Protein AF-0000000085038185 (afdb_homodimer)

pLDDT: mean 96.91, std 3.57, range [75.12, 98.88]

Structure (mmCIF, N/CA/C/O backbone):
data_AF-0000000085038185-model_v1
#
loop_
_entity.id
_entity.type
_entity.pdbx_description
1 polymer 'Predicted membrane protein'
#
loop_
_atom_site.group_PDB
_atom_site.id
_atom_site.type_symbol
_atom_site.label_atom_id
_atom_site.label_alt_id
_atom_site.label_comp_id
_atom_site.label_asym_id
_atom_site.label_entity_id
_atom_site.label_seq_id
_atom_site.pdbx_PDB_ins_code
_atom_site.Cartn_x
_atom_site.Cartn_y
_atom_site.Cartn_z
_atom_site.occupancy
_atom_site.B_iso_or_equiv
_atom_site.auth_seq_id
_atom_site.auth_comp_id
_atom_site.auth_asym_id
_atom_site.auth_atom_id
_atom_site.pdbx_PDB_model_num
ATOM 1 N N . MET A 1 1 ? -19.688 -21.422 -4.137 1 79.06 1 MET A N 1
ATOM 2 C CA . MET A 1 1 ? -18.75 -20.875 -3.152 1 79.06 1 MET A CA 1
ATOM 3 C C . MET A 1 1 ? -17.672 -20.047 -3.826 1 79.06 1 MET A C 1
ATOM 5 O O . MET A 1 1 ? -17.422 -18.906 -3.426 1 79.06 1 MET A O 1
ATOM 9 N N . LEU A 1 2 ? -17.344 -20.453 -5.062 1 85.12 2 LEU A N 1
ATOM 10 C CA . LEU A 1 2 ? -16.312 -19.719 -5.781 1 85.12 2 LEU A CA 1
ATOM 11 C C . LEU A 1 2 ? -16.875 -18.453 -6.41 1 85.12 2 LEU A C 1
ATOM 13 O O . LEU A 1 2 ? -16.188 -17.438 -6.477 1 85.12 2 LEU A O 1
ATOM 17 N N . GLU A 1 3 ? -18.125 -18.531 -6.777 1 89.88 3 GLU A N 1
ATOM 18 C CA . GLU A 1 3 ? -18.734 -17.344 -7.363 1 89.88 3 GLU A CA 1
ATOM 19 C C . GLU A 1 3 ? -18.906 -16.234 -6.324 1 89.88 3 GLU A C 1
ATOM 21 O O . GLU A 1 3 ? -18.609 -15.07 -6.602 1 89.88 3 GLU A O 1
ATOM 26 N N . ILE A 1 4 ? -19.422 -16.609 -5.199 1 94 4 ILE A N 1
ATOM 27 C CA . ILE A 1 4 ? -19.609 -15.641 -4.117 1 94 4 ILE A CA 1
ATOM 28 C C . ILE A 1 4 ? -18.25 -15.031 -3.738 1 94 4 ILE A C 1
ATOM 30 O O . ILE A 1 4 ? -18.156 -13.82 -3.529 1 94 4 ILE A O 1
ATOM 34 N N . LEU A 1 5 ? -17.266 -15.906 -3.67 1 96.31 5 LEU A N 1
ATOM 35 C CA . LEU A 1 5 ? -15.922 -15.438 -3.328 1 96.31 5 LEU A CA 1
ATOM 36 C C . LEU A 1 5 ? -15.43 -14.422 -4.348 1 96.31 5 LEU A C 1
ATOM 38 O O . LEU A 1 5 ? -14.883 -13.375 -3.975 1 96.31 5 LEU A O 1
ATOM 42 N N . THR A 1 6 ? -15.688 -14.742 -5.609 1 96.12 6 THR A N 1
ATOM 43 C CA . THR A 1 6 ? -15.266 -13.836 -6.672 1 96.12 6 THR A CA 1
ATOM 44 C C . THR A 1 6 ? -15.969 -12.492 -6.547 1 96.12 6 THR A C 1
ATOM 46 O O . THR A 1 6 ? -15.336 -11.438 -6.688 1 96.12 6 THR A O 1
ATOM 49 N N . ILE A 1 7 ? -17.172 -12.5 -6.238 1 97.88 7 ILE A N 1
ATOM 50 C CA . ILE A 1 7 ? -17.953 -11.273 -6.078 1 97.88 7 ILE A CA 1
ATOM 51 C C . ILE A 1 7 ? -17.406 -10.469 -4.906 1 97.88 7 ILE A C 1
ATOM 53 O O . ILE A 1 7 ? -17.219 -9.25 -5.012 1 97.88 7 ILE A O 1
ATOM 57 N N . LEU A 1 8 ? -17.125 -11.148 -3.809 1 98.25 8 LEU A N 1
ATOM 58 C CA . LEU A 1 8 ? -16.594 -10.477 -2.625 1 98.25 8 LEU A CA 1
ATOM 59 C C . LEU A 1 8 ? -15.234 -9.844 -2.918 1 98.25 8 LEU A C 1
ATOM 61 O O . LEU A 1 8 ? -14.961 -8.727 -2.48 1 98.25 8 LEU A O 1
ATOM 65 N N . ILE A 1 9 ? -14.406 -10.547 -3.68 1 98.44 9 ILE A N 1
ATOM 66 C CA . ILE A 1 9 ? -13.086 -10.039 -4.031 1 98.44 9 ILE A CA 1
ATOM 67 C C . ILE A 1 9 ? -13.227 -8.758 -4.852 1 98.44 9 ILE A C 1
ATOM 69 O O . ILE A 1 9 ? -12.555 -7.762 -4.582 1 98.44 9 ILE A O 1
ATOM 73 N N . TYR A 1 10 ? -14.156 -8.727 -5.793 1 98.56 10 TYR A N 1
ATOM 74 C CA . TYR A 1 10 ? -14.352 -7.543 -6.621 1 98.56 10 TYR A CA 1
ATOM 75 C C . TYR A 1 10 ? -14.953 -6.402 -5.812 1 98.56 10 TYR A C 1
ATOM 77 O O . TYR A 1 10 ? -14.656 -5.23 -6.062 1 98.56 10 TYR A O 1
ATOM 85 N N . LEU A 1 11 ? -15.742 -6.711 -4.824 1 98.5 11 LEU A N 1
ATOM 86 C CA . LEU A 1 11 ? -16.281 -5.676 -3.951 1 98.5 11 LEU A CA 1
ATOM 87 C C . LEU A 1 11 ? -15.172 -5.027 -3.125 1 98.5 11 LEU A C 1
ATOM 89 O O . LEU A 1 11 ? -15.18 -3.811 -2.924 1 98.5 11 LEU A O 1
ATOM 93 N N . ILE A 1 12 ? -14.227 -5.848 -2.688 1 98.75 12 ILE A N 1
ATOM 94 C CA . ILE A 1 12 ? -13.086 -5.309 -1.947 1 98.75 12 ILE A CA 1
ATOM 95 C C . ILE A 1 12 ? -12.258 -4.406 -2.859 1 98.75 12 ILE A C 1
ATOM 97 O O . ILE A 1 12 ? -11.797 -3.344 -2.438 1 98.75 12 ILE A O 1
ATOM 101 N N . ALA A 1 13 ? -12.117 -4.828 -4.117 1 98.81 13 ALA A N 1
ATOM 102 C CA . ALA A 1 13 ? -11.391 -4 -5.074 1 98.81 13 ALA A CA 1
ATOM 103 C C . ALA A 1 13 ? -12.086 -2.66 -5.281 1 98.81 13 ALA A C 1
ATOM 105 O O . ALA A 1 13 ? -11.445 -1.607 -5.258 1 98.81 13 ALA A O 1
ATOM 106 N N . ILE A 1 14 ? -13.391 -2.645 -5.43 1 98.69 14 ILE A N 1
ATOM 107 C CA . ILE A 1 14 ? -14.172 -1.432 -5.629 1 98.69 14 ILE A CA 1
ATOM 108 C C . ILE A 1 14 ? -14.062 -0.541 -4.391 1 98.69 14 ILE A C 1
ATOM 110 O O . ILE A 1 14 ? -13.945 0.682 -4.508 1 98.69 14 ILE A O 1
ATOM 114 N N . GLU A 1 15 ? -14.141 -1.169 -3.285 1 98.56 15 GLU A N 1
ATOM 115 C CA . GLU A 1 15 ? -13.977 -0.449 -2.025 1 98.56 15 GLU A CA 1
ATOM 116 C C . GLU A 1 15 ? -12.648 0.3 -1.993 1 98.56 15 GLU A C 1
ATOM 118 O O . GLU A 1 15 ? -12.602 1.479 -1.634 1 98.56 15 GLU A O 1
ATOM 123 N N . HIS A 1 16 ? -11.602 -0.309 -2.41 1 98.81 16 HIS A N 1
ATOM 124 C CA . HIS A 1 16 ? -10.281 0.312 -2.375 1 98.81 16 HIS A CA 1
ATOM 125 C C . HIS A 1 16 ? -10.148 1.391 -3.443 1 98.81 16 HIS A C 1
ATOM 127 O O . HIS A 1 16 ? -9.438 2.375 -3.254 1 98.81 16 HIS A O 1
ATOM 133 N N . LEU A 1 17 ? -10.852 1.249 -4.535 1 98.81 17 LEU A N 1
ATOM 134 C CA . LEU A 1 17 ? -10.914 2.338 -5.504 1 98.81 17 LEU A CA 1
ATOM 135 C C . LEU A 1 17 ? -11.672 3.531 -4.93 1 98.81 17 LEU A C 1
ATOM 137 O O . LEU A 1 17 ? -11.32 4.684 -5.195 1 98.81 17 LEU A O 1
ATOM 141 N N . GLY A 1 18 ? -12.727 3.273 -4.172 1 98.25 18 GLY A N 1
ATOM 142 C CA . GLY A 1 18 ? -13.43 4.344 -3.486 1 98.25 18 GLY A CA 1
ATOM 143 C C . GLY A 1 18 ? -12.57 5.078 -2.477 1 98.25 18 GLY A C 1
ATOM 144 O O . GLY A 1 18 ? -12.594 6.309 -2.408 1 98.25 18 GLY A O 1
ATOM 145 N N . ILE A 1 19 ? -11.805 4.309 -1.751 1 98.25 19 ILE A N 1
ATOM 146 C CA . ILE A 1 19 ? -10.898 4.898 -0.773 1 98.25 19 ILE A CA 1
ATOM 147 C C . ILE A 1 19 ? -9.836 5.73 -1.489 1 98.25 19 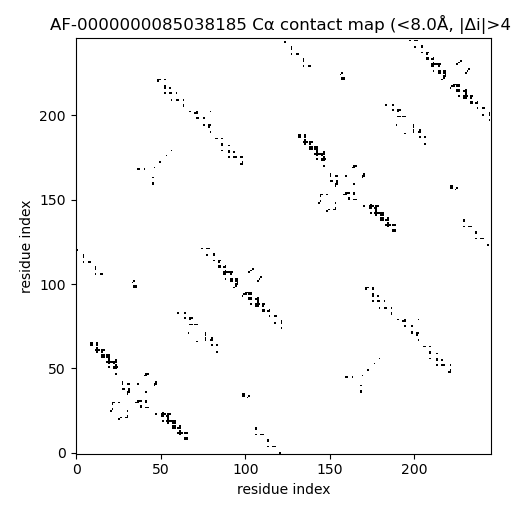ILE A C 1
ATOM 149 O O . ILE A 1 19 ? -9.516 6.84 -1.061 1 98.25 19 ILE A O 1
ATOM 153 N N . MET A 1 20 ? -9.336 5.203 -2.549 1 98.75 20 MET A N 1
ATOM 154 C CA . MET A 1 20 ? -8.398 5.961 -3.367 1 98.75 20 MET A CA 1
ATOM 155 C C . MET A 1 20 ? -9.008 7.293 -3.803 1 98.75 20 MET A C 1
ATOM 157 O O . MET A 1 20 ? -8.375 8.344 -3.67 1 98.75 20 MET A O 1
ATOM 161 N N . ALA A 1 21 ? -10.242 7.258 -4.32 1 98.75 21 ALA A N 1
ATOM 162 C CA . ALA A 1 21 ? -10.898 8.477 -4.781 1 98.75 21 ALA A CA 1
ATOM 163 C C . ALA A 1 21 ? -11.047 9.484 -3.645 1 98.75 21 ALA A C 1
ATOM 165 O O . ALA A 1 21 ? -10.781 10.68 -3.828 1 98.75 21 ALA A O 1
ATOM 166 N N . LEU A 1 22 ? -11.414 9.055 -2.527 1 98.5 22 LEU A N 1
ATOM 167 C CA . LEU A 1 22 ? -11.57 9.914 -1.362 1 98.5 22 LEU A CA 1
ATOM 168 C C . LEU A 1 22 ? -10.234 10.539 -0.971 1 98.5 22 LEU A C 1
ATOM 170 O O . LEU A 1 22 ? -10.156 11.742 -0.703 1 98.5 22 LEU A O 1
ATOM 174 N N . GLU A 1 23 ? -9.188 9.734 -0.992 1 98.5 23 GLU A N 1
ATOM 175 C CA . GLU A 1 23 ? -7.871 10.195 -0.571 1 98.5 23 GLU A CA 1
ATOM 176 C C . GLU A 1 23 ? -7.266 11.156 -1.592 1 98.5 23 GLU A C 1
ATOM 178 O O . GLU A 1 23 ? -6.605 12.125 -1.221 1 98.5 23 GLU A O 1
ATOM 183 N N . MET A 1 24 ? -7.543 10.906 -2.848 1 98.62 24 MET A N 1
ATOM 184 C CA . MET A 1 24 ? -6.867 11.672 -3.891 1 98.62 24 MET A CA 1
ATOM 185 C C . MET A 1 24 ? -7.695 12.891 -4.297 1 98.62 24 MET A C 1
ATOM 187 O O . MET A 1 24 ? -7.145 13.93 -4.656 1 98.62 24 MET A O 1
ATOM 191 N N . TRP A 1 25 ? -9.031 12.75 -4.164 1 98.62 25 TRP A N 1
ATOM 192 C CA . TRP A 1 25 ? -9.844 13.789 -4.781 1 98.62 25 TRP A CA 1
ATOM 193 C C . TRP A 1 25 ? -10.93 14.266 -3.828 1 98.62 25 TRP A C 1
ATOM 195 O O . TRP A 1 25 ? -11.68 15.195 -4.145 1 98.62 25 TRP A O 1
ATOM 205 N N . GLY A 1 26 ? -11.07 13.734 -2.682 1 98.62 26 GLY A N 1
ATOM 206 C CA . GLY A 1 26 ? -12.086 14.164 -1.732 1 98.62 26 GLY A CA 1
ATOM 207 C C . GLY A 1 26 ? -11.867 15.586 -1.24 1 98.62 26 GLY A C 1
ATOM 208 O O . GLY A 1 26 ? -10.742 16.078 -1.229 1 98.62 26 GLY A O 1
ATOM 209 N N . ARG A 1 27 ? -13.008 16.203 -0.778 1 98.62 27 ARG A N 1
ATOM 210 C CA . ARG A 1 27 ? -12.883 17.484 -0.092 1 98.62 27 ARG A CA 1
ATOM 211 C C . ARG A 1 27 ? -12.234 17.312 1.278 1 98.62 27 ARG A C 1
ATOM 213 O O . ARG A 1 27 ? -12.422 16.297 1.936 1 98.62 27 ARG A O 1
ATOM 220 N N . PRO A 1 28 ? -11.5 18.312 1.6 1 98.5 28 PRO A N 1
ATOM 221 C CA . PRO A 1 28 ? -10.828 18.203 2.895 1 98.5 28 PRO A CA 1
ATOM 222 C C . PRO A 1 28 ? -11.773 17.797 4.023 1 98.5 28 PRO A C 1
ATOM 224 O O . PRO A 1 28 ? -11.398 17.016 4.895 1 98.5 28 PRO A O 1
ATOM 227 N N . GLU A 1 29 ? -12.977 18.25 3.992 1 98.56 29 GLU A N 1
ATOM 228 C CA . GLU A 1 29 ? -13.945 17.906 5.035 1 98.56 29 GLU A CA 1
ATOM 229 C C . GLU A 1 29 ? -14.273 16.422 5.027 1 98.56 29 GLU A C 1
ATOM 231 O O . GLU A 1 29 ? -14.398 15.805 6.086 1 98.56 29 GLU A O 1
ATOM 236 N N . GLN A 1 30 ? -14.43 15.859 3.902 1 98.38 30 GLN A N 1
ATOM 237 C CA . GLN A 1 30 ? -14.703 14.438 3.768 1 98.38 30 GLN A CA 1
ATOM 238 C C . GLN A 1 30 ? -13.516 13.602 4.242 1 98.38 30 GLN A C 1
ATOM 240 O O . GLN A 1 30 ? -13.688 12.602 4.945 1 98.38 30 GLN A O 1
ATOM 245 N N . GLN A 1 31 ? -12.352 14.031 3.807 1 98.31 31 GLN A N 1
ATOM 246 C CA . GLN A 1 31 ? -11.133 13.328 4.207 1 98.31 31 GLN A CA 1
ATOM 247 C C . GLN A 1 31 ? -10.945 13.383 5.723 1 98.31 31 GLN A C 1
ATOM 249 O O . GLN A 1 31 ? -10.656 12.367 6.352 1 98.31 31 GLN A O 1
ATOM 254 N N . ALA A 1 32 ? -11.102 14.617 6.258 1 98.25 32 ALA A N 1
ATOM 255 C CA . ALA A 1 32 ? -10.969 14.797 7.703 1 98.25 32 ALA A CA 1
ATOM 256 C C . ALA A 1 32 ? -11.914 13.875 8.461 1 98.25 32 ALA A C 1
ATOM 258 O O . ALA A 1 32 ? -11.508 13.219 9.43 1 98.25 32 ALA A O 1
ATOM 259 N N . ARG A 1 33 ? -13.102 13.734 8.023 1 96.88 33 ARG A N 1
ATOM 260 C CA . ARG A 1 33 ? -14.102 12.883 8.664 1 96.88 33 ARG A CA 1
ATOM 261 C C . ARG A 1 33 ? -13.766 11.406 8.492 1 96.88 33 ARG A C 1
ATOM 263 O O . ARG A 1 33 ? -13.836 10.633 9.445 1 96.88 33 ARG A O 1
ATOM 270 N N . ALA A 1 34 ? -13.359 11.031 7.344 1 95.5 34 ALA A N 1
ATOM 271 C CA . ALA A 1 34 ? -13.109 9.633 7.008 1 95.5 34 ALA A CA 1
ATOM 272 C C . ALA A 1 34 ? -11.891 9.102 7.75 1 95.5 34 ALA A C 1
ATOM 274 O O . ALA A 1 34 ? -11.875 7.941 8.18 1 95.5 34 ALA A O 1
ATOM 275 N N . PHE A 1 35 ? -10.961 9.977 7.965 1 96.06 35 PHE A N 1
ATOM 276 C CA . PHE A 1 35 ? -9.688 9.484 8.484 1 96.06 35 PHE A CA 1
ATOM 277 C C . PHE A 1 35 ? -9.406 10.055 9.867 1 96.06 35 PHE A C 1
ATOM 279 O O . PHE A 1 35 ? -8.32 9.867 10.414 1 96.06 35 PHE A O 1
ATOM 286 N N . GLY A 1 36 ? -10.328 10.758 10.391 1 95.94 36 GLY A N 1
ATOM 287 C CA . GLY A 1 36 ? -10.211 11.242 11.758 1 95.94 36 GLY A CA 1
ATOM 288 C C . GLY A 1 36 ? -9.078 12.234 11.945 1 95.94 36 GLY A C 1
ATOM 289 O O . GLY A 1 36 ? -8.328 12.156 12.922 1 95.94 36 GLY A O 1
ATOM 290 N N . MET A 1 37 ? -8.914 13.102 11.031 1 97.31 37 MET A N 1
ATOM 291 C CA . MET A 1 37 ? -7.875 14.125 11.078 1 97.31 37 MET A CA 1
ATOM 292 C C . MET A 1 37 ? -8.477 15.516 11.266 1 97.31 37 MET A C 1
ATOM 294 O O . MET A 1 37 ? -9.578 15.781 10.781 1 97.31 37 MET A O 1
ATOM 298 N N . PRO A 1 38 ? -7.742 16.344 12.008 1 98.31 38 PRO A N 1
ATOM 299 C CA . PRO A 1 38 ? -8.242 17.719 12.07 1 98.31 38 PRO A CA 1
ATOM 300 C C . PRO A 1 38 ? -8.32 18.375 10.695 1 98.31 38 PRO A C 1
ATOM 302 O O . PRO A 1 38 ? -7.414 18.203 9.867 1 98.31 38 PRO A O 1
ATOM 305 N N . ILE A 1 39 ? -9.359 19.125 10.508 1 98.38 39 ILE A N 1
ATOM 306 C CA . ILE A 1 39 ? -9.578 19.781 9.219 1 98.38 39 ILE A CA 1
ATOM 307 C C . ILE A 1 39 ? -8.438 20.75 8.93 1 98.38 39 ILE A C 1
ATOM 309 O O . ILE A 1 39 ? -8.031 20.922 7.773 1 98.38 39 ILE A O 1
ATOM 313 N N . THR A 1 40 ? -7.879 21.438 9.945 1 98.44 40 THR A N 1
ATOM 314 C CA . THR A 1 40 ? -6.781 22.375 9.789 1 98.44 40 THR A CA 1
ATOM 315 C C . THR A 1 40 ? -5.523 21.672 9.289 1 98.44 40 THR A C 1
ATOM 317 O O . THR A 1 40 ? -4.738 22.234 8.531 1 98.44 40 THR A O 1
ATOM 320 N N . PHE A 1 41 ? -5.43 20.453 9.633 1 98.62 41 PHE A N 1
ATOM 321 C CA . PHE A 1 41 ? -4.312 19.641 9.18 1 98.62 41 PHE A CA 1
ATOM 322 C C . PHE A 1 41 ? -4.516 19.203 7.738 1 98.62 41 PHE A C 1
ATOM 324 O O . PHE A 1 41 ? -3.617 19.359 6.906 1 98.62 41 PHE A O 1
ATOM 331 N N . VAL A 1 42 ? -5.664 18.688 7.422 1 98.62 42 VAL A N 1
ATOM 332 C CA . VAL A 1 42 ? -5.965 18.078 6.125 1 98.62 42 VAL A CA 1
ATOM 333 C C . VAL A 1 42 ? -5.863 19.141 5.027 1 98.62 42 VAL A C 1
ATOM 335 O O . VAL A 1 42 ? -5.5 18.828 3.891 1 98.62 42 VAL A O 1
ATOM 338 N N . ARG A 1 43 ? -6.066 20.359 5.418 1 98.69 43 ARG A N 1
ATOM 339 C CA . ARG A 1 43 ? -6.082 21.438 4.434 1 98.69 43 ARG A CA 1
ATOM 340 C C . ARG A 1 43 ? -4.66 21.828 4.031 1 98.69 43 ARG A C 1
ATOM 342 O O . ARG A 1 43 ? -4.465 22.531 3.045 1 98.69 43 ARG A O 1
ATOM 349 N N . GLN A 1 44 ? -3.709 21.391 4.777 1 98.5 44 GLN A N 1
ATOM 350 C CA . GLN A 1 44 ? -2.324 21.688 4.426 1 98.5 44 GLN A CA 1
ATOM 351 C C . GLN A 1 44 ? -1.903 20.922 3.174 1 98.5 44 GLN A C 1
ATOM 353 O O . GLN A 1 44 ? -2.27 19.75 2.996 1 98.5 44 GLN A O 1
ATOM 358 N N . VAL A 1 45 ? -1.09 21.5 2.391 1 98.06 45 VAL A N 1
ATOM 359 C CA . VAL A 1 45 ? -0.652 20.938 1.117 1 98.06 45 VAL A CA 1
ATOM 360 C C . VAL A 1 45 ? 0.086 19.625 1.361 1 98.06 45 VAL A C 1
ATOM 362 O O . VAL A 1 45 ? -0.199 18.625 0.712 1 98.06 45 VAL A O 1
ATOM 365 N N . PRO A 1 46 ? 1.012 19.516 2.309 1 98 46 PRO A N 1
ATOM 366 C CA . PRO A 1 46 ? 1.708 18.25 2.518 1 98 46 PRO A CA 1
ATOM 367 C C . PRO A 1 46 ? 0.769 17.125 2.949 1 98 46 PRO A C 1
ATOM 369 O O . PRO A 1 46 ? 1.004 15.961 2.623 1 98 46 PRO A O 1
ATOM 372 N N . ALA A 1 47 ? -0.247 17.469 3.678 1 98.5 47 ALA A N 1
ATOM 373 C CA . ALA A 1 47 ? -1.224 16.453 4.066 1 98.5 47 ALA A CA 1
ATOM 374 C C . ALA A 1 47 ? -1.975 15.93 2.848 1 98.5 47 ALA A C 1
ATOM 376 O O . ALA A 1 47 ? -2.184 14.719 2.719 1 98.5 47 ALA A O 1
ATOM 377 N N . GLN A 1 48 ? -2.326 16.844 1.99 1 98.56 48 GLN A N 1
ATOM 378 C CA . GLN A 1 48 ? -3.018 16.453 0.768 1 98.56 48 GLN A CA 1
ATOM 379 C C . GLN A 1 48 ? -2.141 15.547 -0.093 1 98.56 48 GLN A C 1
ATOM 381 O O . GLN A 1 48 ? -2.621 14.555 -0.655 1 98.56 48 GLN A O 1
ATOM 386 N N . LYS A 1 49 ? -0.922 15.875 -0.165 1 98 49 LYS A N 1
ATOM 387 C CA . LYS A 1 49 ? 0.002 15.055 -0.936 1 98 49 LYS A CA 1
ATOM 388 C C . LYS A 1 49 ? 0.171 13.672 -0.299 1 98 49 LYS A C 1
ATOM 390 O O . LYS A 1 49 ? 0.224 12.664 -1.001 1 98 49 LYS A O 1
ATOM 395 N N . ALA A 1 50 ? 0.248 13.656 1.011 1 97.5 50 ALA A N 1
ATOM 396 C CA . ALA A 1 50 ? 0.384 12.391 1.727 1 97.5 50 ALA A CA 1
ATOM 397 C C . ALA A 1 50 ? -0.847 11.516 1.524 1 97.5 50 ALA A C 1
ATOM 399 O O . ALA A 1 50 ? -0.725 10.305 1.293 1 97.5 50 ALA A O 1
ATOM 400 N N . LEU A 1 51 ? -1.998 12.18 1.632 1 98.31 51 LEU A N 1
ATOM 401 C CA . LEU A 1 51 ? -3.238 11.438 1.421 1 98.31 51 LEU A CA 1
ATOM 402 C C . LEU A 1 51 ? -3.318 10.906 -0.005 1 98.31 51 LEU A C 1
ATOM 404 O O . LEU A 1 51 ? -3.711 9.758 -0.22 1 98.31 51 LEU A O 1
ATOM 408 N N . ALA A 1 52 ? -2.965 11.703 -0.954 1 98.56 52 ALA A N 1
ATOM 409 C CA . ALA A 1 52 ? -2.99 11.266 -2.348 1 98.56 52 ALA A CA 1
ATOM 410 C C . ALA A 1 52 ? -2.018 10.117 -2.58 1 98.56 52 ALA A C 1
ATOM 412 O O . ALA A 1 52 ? -2.322 9.18 -3.32 1 98.56 52 ALA A O 1
ATOM 413 N N . ASN A 1 53 ? -0.861 10.203 -1.931 1 98.12 53 ASN A N 1
ATOM 414 C CA . ASN A 1 53 ? 0.103 9.109 -2.012 1 98.12 53 ASN A CA 1
ATOM 415 C C . ASN A 1 53 ? -0.467 7.816 -1.438 1 98.12 53 ASN A C 1
ATOM 417 O O . ASN A 1 53 ? -0.327 6.75 -2.039 1 98.12 53 ASN A O 1
ATOM 421 N N . GLN A 1 54 ? -1.143 7.875 -0.363 1 98.06 54 GLN A N 1
ATOM 422 C CA . GLN A 1 54 ? -1.832 6.727 0.211 1 98.06 54 GLN A CA 1
ATOM 423 C C . GLN A 1 54 ? -2.893 6.188 -0.745 1 98.06 54 GLN A C 1
ATOM 425 O O . GLN A 1 54 ? -3.102 4.973 -0.828 1 98.06 54 GLN A O 1
ATOM 430 N N . GLY A 1 55 ? -3.496 7.125 -1.413 1 98.62 55 GLY A N 1
ATOM 431 C CA . GLY A 1 55 ? -4.527 6.758 -2.369 1 98.62 55 GLY A CA 1
ATOM 432 C C . GLY A 1 55 ? -4.016 5.875 -3.492 1 98.62 55 GLY A C 1
ATOM 433 O O . GLY A 1 55 ? -4.672 4.902 -3.875 1 98.62 55 GLY A O 1
ATOM 434 N N . ILE A 1 56 ? -2.906 6.223 -4.027 1 98.56 56 ILE A N 1
ATOM 435 C CA . ILE A 1 56 ? -2.373 5.43 -5.133 1 98.56 56 ILE A CA 1
ATOM 436 C C . ILE A 1 56 ? -2.037 4.023 -4.645 1 98.56 56 ILE A C 1
ATOM 438 O O . ILE A 1 56 ? -2.189 3.051 -5.387 1 98.56 56 ILE A O 1
ATOM 442 N N . TYR A 1 57 ? -1.588 3.818 -3.363 1 98.69 57 TYR A N 1
ATOM 443 C CA . TYR A 1 57 ? -1.376 2.486 -2.809 1 98.69 57 TYR A CA 1
ATOM 444 C C . TYR A 1 57 ? -2.676 1.691 -2.787 1 98.69 57 TYR A C 1
ATOM 446 O O . TYR A 1 57 ? -2.709 0.532 -3.205 1 98.69 57 TYR A O 1
ATOM 454 N N . ASN A 1 58 ? -3.746 2.352 -2.316 1 98.69 58 ASN A N 1
ATOM 455 C CA . ASN A 1 58 ? -5.043 1.682 -2.295 1 98.69 58 ASN A CA 1
ATOM 456 C C . ASN A 1 58 ? -5.512 1.329 -3.703 1 98.69 58 ASN A C 1
ATOM 458 O O . ASN A 1 58 ? -6.07 0.253 -3.924 1 98.69 58 ASN A O 1
ATOM 462 N N . GLY A 1 59 ? -5.297 2.254 -4.613 1 98.81 59 GLY A N 1
ATOM 463 C CA . GLY A 1 59 ? -5.633 1.964 -5.996 1 98.81 59 GLY A CA 1
ATOM 464 C C . GLY A 1 59 ? -4.895 0.758 -6.551 1 98.81 59 GLY A C 1
ATOM 465 O O . GLY A 1 59 ? -5.492 -0.081 -7.23 1 98.81 59 GLY A O 1
ATOM 466 N N . MET A 1 60 ? -3.658 0.683 -6.258 1 98.81 60 MET A N 1
ATOM 467 C CA . MET A 1 60 ? -2.857 -0.423 -6.777 1 98.81 60 MET A CA 1
ATOM 468 C C . MET A 1 60 ? -3.248 -1.738 -6.113 1 98.81 60 MET A C 1
ATOM 470 O O . MET A 1 60 ? -3.209 -2.795 -6.746 1 98.81 60 MET A O 1
ATOM 474 N N . LEU A 1 61 ? -3.615 -1.707 -4.789 1 98.75 61 LEU A N 1
ATOM 475 C CA . LEU A 1 61 ? -4.152 -2.9 -4.145 1 98.75 61 LEU A CA 1
ATOM 476 C C . LEU A 1 61 ? -5.375 -3.418 -4.891 1 98.75 61 LEU A C 1
ATOM 478 O O . LEU A 1 61 ? -5.496 -4.621 -5.137 1 98.75 61 LEU A O 1
ATOM 482 N N . ALA A 1 62 ? -6.23 -2.486 -5.301 1 98.88 62 ALA A N 1
ATOM 483 C CA . ALA A 1 62 ? -7.418 -2.855 -6.066 1 98.88 62 ALA A CA 1
ATOM 484 C C . ALA A 1 62 ? -7.039 -3.484 -7.402 1 98.88 62 ALA A C 1
ATOM 486 O O . ALA A 1 62 ? -7.566 -4.535 -7.777 1 98.88 62 ALA A O 1
ATOM 487 N N . VAL A 1 63 ? -6.133 -2.859 -8.055 1 98.81 63 VAL A N 1
ATOM 488 C CA . VAL A 1 63 ? -5.719 -3.303 -9.383 1 98.81 63 VAL A CA 1
ATOM 489 C C . VAL A 1 63 ? -5.129 -4.707 -9.305 1 98.81 63 VAL A C 1
ATOM 491 O O . VAL A 1 63 ? -5.48 -5.582 -10.102 1 98.81 63 VAL A O 1
ATOM 494 N N . ILE A 1 64 ? -4.309 -5 -8.328 1 98.62 64 ILE A N 1
ATOM 495 C CA . ILE A 1 64 ? -3.656 -6.301 -8.234 1 98.62 64 ILE A CA 1
ATOM 496 C C . ILE A 1 64 ? -4.672 -7.355 -7.801 1 98.62 64 ILE A C 1
ATOM 498 O O . ILE A 1 64 ? -4.609 -8.508 -8.242 1 98.62 64 ILE A O 1
ATOM 502 N N . LEU A 1 65 ? -5.59 -6.98 -6.91 1 98.62 65 LEU A N 1
ATOM 503 C CA . LEU A 1 65 ? -6.66 -7.902 -6.543 1 98.62 65 LEU A CA 1
ATOM 504 C C . LEU A 1 65 ? -7.41 -8.383 -7.777 1 98.62 65 LEU A C 1
ATOM 506 O O . LEU A 1 65 ? -7.723 -9.57 -7.898 1 98.62 65 LEU A O 1
ATOM 510 N N . ILE A 1 66 ? -7.637 -7.477 -8.688 1 98.62 66 ILE A N 1
ATOM 511 C CA . ILE A 1 66 ? -8.383 -7.785 -9.906 1 98.62 66 ILE A CA 1
ATOM 512 C C . ILE A 1 66 ? -7.5 -8.594 -10.859 1 98.62 66 ILE A C 1
ATOM 514 O O . ILE A 1 66 ? -7.906 -9.656 -11.336 1 98.62 66 ILE A O 1
ATOM 518 N N . LEU A 1 67 ? -6.281 -8.195 -11.094 1 98.5 67 LEU A N 1
ATOM 519 C CA . LEU A 1 67 ? -5.406 -8.836 -12.07 1 98.5 67 LEU A CA 1
ATOM 520 C C . LEU A 1 67 ? -5.043 -10.25 -11.633 1 98.5 67 LEU A C 1
ATOM 522 O O . LEU A 1 67 ? -4.871 -11.141 -12.469 1 98.5 67 LEU A O 1
ATOM 526 N N . ALA A 1 68 ? -4.934 -10.43 -10.297 1 97.69 68 ALA A N 1
ATOM 527 C CA . ALA A 1 68 ? -4.625 -11.758 -9.789 1 97.69 68 ALA A CA 1
ATOM 528 C C . ALA A 1 68 ? -5.688 -12.766 -10.211 1 97.69 68 ALA A C 1
ATOM 530 O O . ALA A 1 68 ? -5.383 -13.938 -10.469 1 97.69 68 ALA A O 1
ATOM 531 N N . GLN A 1 69 ? -6.977 -12.297 -10.336 1 97.19 69 GLN A N 1
ATOM 532 C CA . GLN A 1 69 ? -8.062 -13.188 -10.734 1 97.19 69 GLN A CA 1
ATOM 533 C C . GLN A 1 69 ? -7.949 -13.555 -12.211 1 97.19 69 GLN A C 1
ATOM 535 O O . GLN A 1 69 ? -8.367 -14.641 -12.617 1 97.19 69 GLN A O 1
ATOM 540 N N . TRP A 1 70 ? -7.344 -12.68 -12.961 1 97.25 70 TRP A N 1
ATOM 541 C CA . TRP A 1 70 ? -7.328 -12.867 -14.414 1 97.25 70 TRP A CA 1
ATOM 542 C C . TRP A 1 70 ? -6.023 -13.516 -14.859 1 97.25 70 TRP A C 1
ATOM 544 O O . TRP A 1 70 ? -6.008 -14.297 -15.812 1 97.25 70 TRP A O 1
ATOM 554 N N . LEU A 1 71 ? -4.961 -13.344 -14.18 1 97 71 LEU A N 1
ATOM 555 C CA . LEU A 1 71 ? -3.648 -13.695 -14.703 1 97 71 LEU A CA 1
ATOM 556 C C . LEU A 1 71 ? -3.135 -14.984 -14.055 1 97 71 LEU A C 1
ATOM 558 O O . LEU A 1 71 ? -2.211 -15.617 -14.57 1 97 71 LEU A O 1
ATOM 562 N N . LEU A 1 72 ? -3.654 -15.289 -12.891 1 96.5 72 LEU A N 1
ATOM 563 C CA . LEU A 1 72 ? -3.154 -16.453 -12.164 1 96.5 72 LEU A CA 1
ATOM 564 C C . LEU A 1 72 ? -4.168 -17.594 -12.195 1 96.5 72 LEU A C 1
ATOM 566 O O . LEU A 1 72 ? -5.371 -17.359 -12.055 1 96.5 72 LEU A O 1
ATOM 570 N N . PRO A 1 73 ? -3.711 -18.797 -12.352 1 95.44 73 PRO A N 1
ATOM 571 C CA . PRO A 1 73 ? -4.613 -19.938 -12.305 1 95.44 73 PRO A CA 1
ATOM 572 C C . PRO A 1 73 ? -4.93 -20.391 -10.883 1 95.44 73 PRO A C 1
ATOM 574 O O . PRO A 1 73 ? -4.184 -20.078 -9.953 1 95.44 73 PRO A O 1
ATOM 577 N N . MET A 1 74 ? -5.992 -21.172 -10.742 1 91.94 74 MET A N 1
ATOM 578 C CA . MET A 1 74 ? -6.27 -21.828 -9.469 1 91.94 74 MET A CA 1
ATOM 579 C C . MET A 1 74 ? -5.309 -22.984 -9.219 1 91.94 74 MET A C 1
ATOM 581 O O . MET A 1 74 ? -4.93 -23.688 -10.156 1 91.94 74 MET A O 1
ATOM 585 N N . PRO A 1 75 ? -4.922 -23.172 -8.133 1 92.06 75 PRO A N 1
ATOM 586 C CA . PRO A 1 75 ? -5.352 -22.484 -6.91 1 92.06 75 PRO A CA 1
ATOM 587 C C . PRO A 1 75 ? -4.457 -21.312 -6.551 1 92.06 75 PRO A C 1
ATOM 589 O O . PRO A 1 75 ? -4.66 -20.656 -5.52 1 92.06 75 PRO A O 1
ATOM 592 N N . THR A 1 76 ? -3.477 -20.922 -7.355 1 95.06 76 THR A N 1
ATOM 593 C CA . THR A 1 76 ? -2.5 -19.906 -7.008 1 95.06 76 THR A CA 1
ATOM 594 C C . THR A 1 76 ? -3.16 -18.531 -6.941 1 95.06 76 THR A C 1
ATOM 596 O O . THR A 1 76 ? -2.752 -17.672 -6.152 1 95.06 76 THR A O 1
ATOM 599 N N . SER A 1 77 ? -4.215 -18.375 -7.797 1 96.25 77 SER A N 1
ATOM 600 C CA . SER A 1 77 ? -4.969 -17.125 -7.715 1 96.25 77 SER A CA 1
ATOM 601 C C . SER A 1 77 ? -5.566 -16.938 -6.324 1 96.25 77 SER A C 1
ATOM 603 O O . SER A 1 77 ? -5.566 -15.82 -5.793 1 96.25 77 SER A O 1
ATOM 605 N N . LEU A 1 78 ? -5.988 -18.016 -5.684 1 96.25 78 LEU A N 1
ATOM 606 C CA . LEU A 1 78 ? -6.574 -17.938 -4.348 1 96.25 78 LEU A CA 1
ATOM 607 C C . LEU A 1 78 ? -5.508 -17.641 -3.303 1 96.25 78 LEU A C 1
ATOM 609 O O . LEU A 1 78 ? -5.746 -16.844 -2.381 1 96.25 78 LEU A O 1
ATOM 613 N N . ILE A 1 79 ? -4.367 -18.203 -3.439 1 97.62 79 ILE A N 1
ATOM 614 C CA . ILE A 1 79 ? -3.289 -17.984 -2.486 1 97.62 79 ILE A CA 1
ATOM 615 C C . ILE A 1 79 ? -2.83 -16.531 -2.568 1 97.62 79 ILE A C 1
ATOM 617 O O . ILE A 1 79 ? -2.664 -15.859 -1.543 1 97.62 79 ILE A O 1
ATOM 621 N N . THR A 1 80 ? -2.645 -16.062 -3.787 1 98.19 80 THR A N 1
ATOM 622 C CA . THR A 1 80 ? -2.256 -14.672 -3.979 1 98.19 80 THR A CA 1
ATOM 623 C C . THR A 1 80 ? -3.309 -13.734 -3.395 1 98.19 80 THR A C 1
ATOM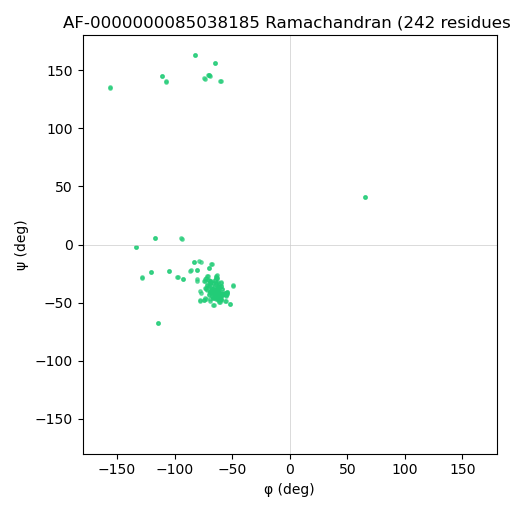 625 O O . THR A 1 80 ? -2.973 -12.773 -2.699 1 98.19 80 THR A O 1
ATOM 628 N N . THR A 1 81 ? -4.535 -14.055 -3.656 1 98.56 81 THR A N 1
ATOM 629 C CA . THR A 1 81 ? -5.629 -13.242 -3.129 1 98.56 81 THR A CA 1
ATOM 630 C C . THR A 1 81 ? -5.629 -13.273 -1.603 1 98.56 81 THR A C 1
ATOM 632 O O . THR A 1 81 ? -5.84 -12.242 -0.958 1 98.56 81 THR A O 1
ATOM 635 N N . ALA A 1 82 ? -5.383 -14.43 -1.011 1 98.5 82 ALA A N 1
ATOM 636 C CA . ALA A 1 82 ? -5.316 -14.539 0.444 1 98.5 82 ALA A CA 1
ATOM 637 C C . ALA A 1 82 ? -4.215 -13.648 1.013 1 98.5 82 ALA A C 1
ATOM 639 O O . ALA A 1 82 ? -4.402 -13.008 2.051 1 98.5 82 ALA A O 1
ATOM 640 N N . LEU A 1 83 ? -3.111 -13.617 0.369 1 98.62 83 LEU A N 1
ATOM 641 C CA . LEU A 1 83 ? -2.006 -12.766 0.8 1 98.62 83 LEU A CA 1
ATOM 642 C C . LEU A 1 83 ? -2.398 -11.289 0.742 1 98.62 83 LEU A C 1
ATOM 644 O O . LEU A 1 83 ? -2.131 -10.539 1.68 1 98.62 83 LEU A O 1
ATOM 648 N N . LEU A 1 84 ? -3.086 -10.867 -0.308 1 98.81 84 LEU A N 1
ATOM 649 C CA . LEU A 1 84 ? -3.508 -9.484 -0.475 1 98.81 84 LEU A CA 1
ATOM 650 C C . LEU A 1 84 ? -4.582 -9.117 0.543 1 98.81 84 LEU A C 1
ATOM 652 O O . LEU A 1 84 ? -4.566 -8.016 1.094 1 98.81 84 LEU A O 1
ATOM 656 N N . LEU A 1 85 ? -5.492 -10.055 0.758 1 98.88 85 LEU A N 1
ATOM 657 C CA . LEU A 1 85 ? -6.52 -9.805 1.768 1 98.88 85 LEU A CA 1
ATOM 658 C C . LEU A 1 85 ? -5.902 -9.727 3.16 1 98.88 85 LEU A C 1
ATOM 660 O O . LEU A 1 85 ? -6.32 -8.906 3.982 1 98.88 85 LEU A O 1
ATOM 664 N N . GLY A 1 86 ? -4.965 -10.602 3.451 1 98.75 86 GLY A N 1
ATOM 665 C CA . GLY A 1 86 ? -4.23 -10.484 4.699 1 98.75 86 GLY A CA 1
ATOM 666 C C . GLY A 1 86 ? -3.543 -9.141 4.863 1 98.75 86 GLY A C 1
ATOM 667 O O . GLY A 1 86 ? -3.564 -8.555 5.945 1 98.75 86 GLY A O 1
ATOM 668 N N . PHE A 1 87 ? -2.934 -8.656 3.787 1 98.75 87 PHE A N 1
ATOM 669 C CA . PHE A 1 87 ? -2.363 -7.312 3.721 1 98.75 87 PHE A CA 1
ATOM 670 C C . PHE A 1 87 ? -3.385 -6.266 4.152 1 98.75 87 PHE A C 1
ATOM 672 O O . PHE A 1 87 ? -3.135 -5.492 5.078 1 98.75 87 PHE A O 1
ATOM 679 N N . ILE A 1 88 ? -4.527 -6.328 3.568 1 98.81 88 ILE A N 1
ATOM 680 C CA . ILE A 1 88 ? -5.578 -5.348 3.822 1 98.81 88 ILE A CA 1
ATOM 681 C C . ILE A 1 88 ? -6.027 -5.438 5.277 1 98.81 88 ILE A C 1
ATOM 683 O O . ILE A 1 88 ? -6.211 -4.418 5.941 1 98.81 88 ILE A O 1
ATOM 687 N N . VAL A 1 89 ? -6.148 -6.629 5.805 1 98.81 89 VAL A N 1
ATOM 688 C CA . VAL A 1 89 ? -6.594 -6.82 7.184 1 98.81 89 VAL A CA 1
ATOM 689 C C . VAL A 1 89 ? -5.574 -6.223 8.148 1 98.81 89 VAL A C 1
ATOM 691 O O . VAL A 1 89 ? -5.938 -5.508 9.086 1 98.81 89 VAL A O 1
ATOM 694 N N . ILE A 1 90 ? -4.309 -6.465 7.926 1 98.75 90 ILE A N 1
ATOM 695 C CA . ILE A 1 90 ? -3.264 -6.012 8.836 1 98.75 90 ILE A CA 1
ATOM 696 C C . ILE A 1 90 ? -3.172 -4.488 8.797 1 98.75 90 ILE A C 1
ATOM 698 O O . ILE A 1 90 ? -3.131 -3.834 9.844 1 98.75 90 ILE A O 1
ATOM 702 N N . VAL A 1 91 ? -3.211 -3.916 7.574 1 98.38 91 VAL A N 1
ATOM 703 C CA . VAL A 1 91 ? -3.082 -2.465 7.496 1 98.38 91 VAL A CA 1
ATOM 704 C C . VAL A 1 91 ? -4.328 -1.803 8.078 1 98.38 91 VAL A C 1
ATOM 706 O O . VAL A 1 91 ? -4.238 -0.75 8.719 1 98.38 91 VAL A O 1
ATOM 709 N N . ALA A 1 92 ? -5.477 -2.414 7.922 1 98.38 92 ALA A N 1
ATOM 710 C CA . ALA A 1 92 ? -6.703 -1.865 8.484 1 98.38 92 ALA A CA 1
ATOM 711 C C . ALA A 1 92 ? -6.691 -1.947 10.008 1 98.38 92 ALA A C 1
ATOM 713 O O . ALA A 1 92 ? -7.176 -1.042 10.695 1 98.38 92 ALA A O 1
ATOM 714 N N . LEU A 1 93 ? -6.199 -3.045 10.539 1 98.31 93 LEU A N 1
ATOM 715 C CA . LEU A 1 93 ? -6.078 -3.172 11.984 1 98.31 93 LEU A CA 1
ATOM 716 C C . LEU A 1 93 ? -5.141 -2.109 12.547 1 98.31 93 LEU A C 1
ATOM 718 O O . LEU A 1 93 ? -5.469 -1.449 13.539 1 98.31 93 LEU A O 1
ATOM 722 N N . TYR A 1 94 ? -4.051 -1.949 11.93 1 98.5 94 TYR A N 1
ATOM 723 C CA . TYR A 1 94 ? -3.105 -0.93 12.375 1 98.5 94 TYR A CA 1
ATOM 724 C C . TYR A 1 94 ? -3.727 0.46 12.297 1 98.5 94 TYR A C 1
ATOM 726 O O . TYR A 1 94 ? -3.66 1.23 13.258 1 98.5 94 TYR A O 1
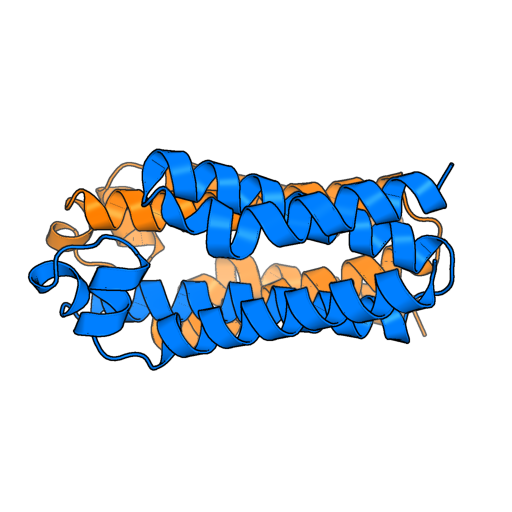ATOM 734 N N . GLY A 1 95 ? -4.32 0.783 11.141 1 96.62 95 GLY A N 1
ATOM 735 C CA . GLY A 1 95 ? -4.969 2.076 10.977 1 96.62 95 GLY A CA 1
ATOM 736 C C . GLY A 1 95 ? -6.078 2.32 11.984 1 96.62 95 GLY A C 1
ATOM 737 O O . GLY A 1 95 ? -6.242 3.439 12.477 1 96.62 95 GLY A O 1
ATOM 738 N N . SER A 1 96 ? -6.801 1.259 12.258 1 97.31 96 SER A N 1
ATOM 739 C CA . SER A 1 96 ? -7.887 1.364 13.227 1 97.31 96 SER A CA 1
ATOM 740 C C . SER A 1 96 ? -7.355 1.663 14.625 1 97.31 96 SER A C 1
ATOM 742 O O . SER A 1 96 ? -7.957 2.436 15.375 1 97.31 96 SER A O 1
ATOM 744 N N . LEU A 1 97 ? -6.246 1.129 14.984 1 96.62 97 LEU A N 1
ATOM 745 C CA . LEU A 1 97 ? -5.66 1.271 16.312 1 96.62 97 LEU A CA 1
ATOM 746 C C . LEU A 1 97 ? -4.93 2.602 16.453 1 96.62 97 LEU A C 1
ATOM 748 O O . LEU A 1 97 ? -4.801 3.139 17.547 1 96.62 97 LEU A O 1
ATOM 752 N N . THR A 1 98 ? -4.531 3.199 15.32 1 95.31 98 THR A N 1
ATOM 753 C CA . THR A 1 98 ? -3.623 4.336 15.43 1 95.31 98 THR A CA 1
ATOM 754 C C . THR A 1 98 ? -4.246 5.586 14.812 1 95.31 98 THR A C 1
ATOM 756 O O . THR A 1 98 ? -3.842 6.707 15.125 1 95.31 98 THR A O 1
ATOM 759 N N . VAL A 1 99 ? -5.168 5.41 13.922 1 93.5 99 VAL A N 1
ATOM 760 C CA . VAL A 1 99 ? -5.719 6.543 13.188 1 93.5 99 VAL A CA 1
ATOM 761 C C . VAL A 1 99 ? -7.195 6.723 13.547 1 93.5 99 VAL A C 1
ATOM 763 O O . VAL A 1 99 ? -7.562 7.672 14.234 1 93.5 99 VAL A O 1
ATOM 766 N N . LYS A 1 100 ? -8.008 5.781 13.148 1 94.56 100 LYS A N 1
ATOM 767 C CA . LYS A 1 100 ? -9.445 5.867 13.367 1 94.56 100 LYS A CA 1
ATOM 768 C C . LYS A 1 100 ? -10.086 4.484 13.375 1 94.56 100 LYS A C 1
ATOM 770 O O . LYS A 1 100 ? -9.891 3.697 12.445 1 94.56 100 LYS A O 1
ATOM 775 N N . ARG A 1 101 ? -10.93 4.172 14.258 1 95.44 101 ARG A N 1
ATOM 776 C CA . ARG A 1 101 ? -11.508 2.854 14.477 1 95.44 101 ARG A CA 1
ATOM 777 C C . ARG A 1 101 ? -12.352 2.424 13.273 1 95.44 101 ARG A C 1
ATOM 779 O O . ARG A 1 101 ? -12.406 1.237 12.945 1 95.44 101 ARG A O 1
ATOM 786 N N . GLN A 1 102 ? -12.922 3.361 12.625 1 95.62 102 GLN A N 1
ATOM 787 C CA . GLN A 1 102 ? -13.852 3.09 11.531 1 95.62 102 GLN A CA 1
ATOM 788 C C . GLN A 1 102 ? -13.133 2.479 10.336 1 95.62 102 GLN A C 1
ATOM 790 O O . GLN A 1 102 ? -13.766 1.895 9.453 1 95.62 102 GLN A O 1
ATOM 795 N N . ILE A 1 103 ? -11.82 2.609 10.312 1 94.44 103 ILE A N 1
ATOM 796 C CA . ILE A 1 103 ? -11.031 2.068 9.219 1 94.44 103 ILE A CA 1
ATOM 797 C C . ILE A 1 103 ? -11.18 0.55 9.172 1 94.44 103 ILE A C 1
ATOM 799 O O . ILE A 1 103 ? -11.305 -0.036 8.094 1 94.44 103 ILE A O 1
ATOM 803 N N . PHE A 1 104 ? -11.266 -0.092 10.281 1 96.5 104 PHE A N 1
ATOM 804 C CA . PHE A 1 104 ? -11.406 -1.544 10.297 1 96.5 104 PHE A CA 1
ATOM 805 C C . PHE A 1 104 ? -12.766 -1.959 9.742 1 96.5 104 PHE A C 1
ATOM 807 O O . PHE A 1 104 ? -12.867 -2.904 8.961 1 96.5 104 PHE A O 1
ATOM 814 N N . TRP A 1 105 ? -13.75 -1.214 10.07 1 95 105 TRP A N 1
ATOM 815 C CA . TRP A 1 105 ? -15.086 -1.585 9.633 1 95 105 TRP A CA 1
ATOM 816 C C . TRP A 1 105 ? -15.266 -1.32 8.141 1 95 105 TRP A C 1
ATOM 818 O O . TRP A 1 105 ? -15.977 -2.059 7.453 1 95 105 TRP A O 1
ATOM 828 N N . LEU A 1 106 ? -14.578 -0.299 7.652 1 92.06 106 LEU A N 1
ATOM 829 C CA . LEU A 1 106 ? -14.711 0.096 6.254 1 92.06 106 LEU A CA 1
ATOM 830 C C . LEU A 1 106 ? -13.93 -0.844 5.348 1 92.06 106 LEU A C 1
ATOM 832 O O . LEU A 1 106 ? -14.43 -1.271 4.305 1 92.06 106 LEU A O 1
ATOM 836 N N . GLN A 1 107 ? -12.758 -1.169 5.836 1 93.62 107 GLN A N 1
ATOM 837 C CA . GLN A 1 107 ? -11.984 -1.952 4.879 1 93.62 107 GLN A CA 1
ATOM 838 C C . GLN A 1 107 ? -11.469 -3.242 5.512 1 93.62 107 GLN A C 1
ATOM 840 O O . GLN A 1 107 ? -11.352 -4.266 4.836 1 93.62 107 GLN A O 1
ATOM 845 N N . GLY A 1 108 ? -11.234 -3.299 6.809 1 97.62 108 GLY A N 1
ATOM 846 C CA . GLY A 1 108 ? -10.688 -4.469 7.469 1 97.62 108 GLY A CA 1
ATOM 847 C C . GLY A 1 108 ? -11.68 -5.609 7.594 1 97.62 108 GLY A C 1
ATOM 848 O O . GLY A 1 108 ? -11.375 -6.746 7.234 1 97.62 108 GLY A O 1
ATOM 849 N N . PHE A 1 109 ? -12.805 -5.227 7.996 1 98.06 109 PHE A N 1
ATOM 850 C CA . PHE A 1 109 ? -13.82 -6.242 8.266 1 98.06 109 PHE A CA 1
ATOM 851 C C . PHE A 1 109 ? -14.242 -6.945 6.984 1 98.06 109 PHE A C 1
ATOM 853 O O . PHE A 1 109 ? -14.219 -8.18 6.91 1 98.06 109 PHE A O 1
ATOM 860 N N . PRO A 1 110 ? -14.625 -6.242 5.926 1 98.31 110 PRO A N 1
ATOM 861 C CA . PRO A 1 110 ? -14.953 -6.93 4.676 1 98.31 110 PRO A CA 1
ATOM 862 C C . PRO A 1 110 ? -13.82 -7.828 4.184 1 98.31 110 PRO A C 1
ATOM 864 O O . PRO A 1 110 ? -14.07 -8.953 3.74 1 98.31 110 PRO A O 1
ATOM 867 N N . ALA A 1 111 ? -12.594 -7.383 4.254 1 98.81 111 ALA A N 1
ATOM 868 C CA . ALA A 1 111 ? -11.438 -8.164 3.824 1 98.81 111 ALA A CA 1
ATOM 869 C C . ALA A 1 111 ? -11.273 -9.414 4.688 1 98.81 111 ALA A C 1
ATOM 871 O O . ALA A 1 111 ? -10.969 -10.492 4.176 1 98.81 111 ALA A O 1
ATOM 872 N N . LEU A 1 112 ? -11.484 -9.266 5.98 1 98.62 112 LEU A N 1
ATOM 873 C CA . LEU A 1 112 ? -11.344 -10.383 6.906 1 98.62 112 LEU A CA 1
ATOM 874 C C . LEU A 1 112 ? -12.383 -11.461 6.617 1 98.62 112 LEU A C 1
ATOM 876 O O . LEU A 1 112 ? -12.055 -12.648 6.562 1 98.62 112 LEU A O 1
ATOM 880 N N . VAL A 1 113 ? -13.602 -11.055 6.426 1 98.25 113 VAL A N 1
ATOM 881 C CA . VAL A 1 113 ? -14.672 -11.992 6.113 1 98.25 113 VAL A CA 1
ATOM 882 C C . VAL A 1 113 ? -14.344 -12.742 4.824 1 98.25 113 VAL A C 1
ATOM 884 O O . VAL A 1 113 ? -14.43 -13.969 4.77 1 98.25 113 VAL A O 1
ATOM 887 N N . THR A 1 114 ? -13.945 -11.977 3.83 1 98.56 114 THR A N 1
ATOM 888 C CA . THR A 1 114 ? -13.609 -12.578 2.545 1 98.56 114 THR A CA 1
ATOM 889 C C . THR A 1 114 ? -12.43 -13.531 2.688 1 98.56 114 THR A C 1
ATOM 891 O O . THR A 1 114 ? -12.422 -14.617 2.096 1 98.56 114 THR A O 1
ATOM 894 N N . LEU A 1 115 ? -11.453 -13.195 3.502 1 98.5 115 LEU A N 1
ATOM 895 C CA . LEU A 1 115 ? -10.273 -14.031 3.736 1 98.5 115 LEU A CA 1
ATOM 896 C C . LEU A 1 115 ? -10.664 -15.344 4.406 1 98.5 115 LEU A C 1
ATOM 898 O O . LEU A 1 115 ? -10.18 -16.406 4.02 1 98.5 115 LEU A O 1
ATOM 902 N N . ILE A 1 116 ? -11.531 -15.273 5.379 1 97.81 116 ILE A N 1
ATOM 903 C CA . ILE A 1 116 ? -11.969 -16.469 6.094 1 97.81 116 ILE A CA 1
ATOM 904 C C . ILE A 1 116 ? -12.688 -17.406 5.125 1 97.81 116 ILE A C 1
ATOM 906 O O . ILE A 1 116 ? -12.43 -18.609 5.117 1 97.81 116 ILE A O 1
ATOM 910 N N . ILE A 1 117 ? -13.57 -16.891 4.301 1 97.31 117 ILE A N 1
ATOM 911 C CA . ILE A 1 117 ? -14.289 -17.703 3.316 1 97.31 117 ILE A CA 1
ATOM 912 C C . ILE A 1 117 ? -13.305 -18.312 2.326 1 97.31 117 ILE A C 1
ATOM 914 O O . ILE A 1 117 ? -13.398 -19.484 1.995 1 97.31 117 ILE A O 1
ATOM 918 N N . LEU A 1 118 ? -12.367 -17.531 1.859 1 97.62 118 LEU A N 1
ATOM 919 C CA . LEU A 1 118 ? -11.359 -17.984 0.909 1 97.62 118 LEU A CA 1
ATOM 920 C C . LEU A 1 118 ? -10.547 -19.125 1.494 1 97.62 118 LEU A C 1
ATOM 922 O O . LEU A 1 118 ? -10.312 -20.141 0.823 1 97.62 118 LEU A O 1
ATOM 926 N N . LEU A 1 119 ? -10.086 -18.969 2.762 1 96.12 119 LEU A N 1
ATOM 927 C CA . LEU A 1 119 ? -9.25 -19.984 3.4 1 96.12 119 LEU A CA 1
ATOM 928 C C . LEU A 1 119 ? -10.008 -21.297 3.568 1 96.12 119 LEU A C 1
ATOM 930 O O . LEU A 1 119 ? -9.406 -22.375 3.549 1 96.12 119 LEU A O 1
ATOM 934 N N . SER A 1 120 ? -11.336 -21.203 3.699 1 92.38 120 SER A N 1
ATOM 935 C CA . SER A 1 120 ? -12.148 -22.422 3.799 1 92.38 120 SER A CA 1
ATOM 936 C C . SER A 1 120 ? -12.18 -23.172 2.473 1 92.38 120 SER A C 1
ATOM 938 O O . SER A 1 120 ? -12.5 -24.359 2.438 1 92.38 120 SER A O 1
ATOM 940 N N . GLN A 1 121 ? -11.867 -22.422 1.379 1 87.81 121 GLN A N 1
ATOM 941 C CA . GLN A 1 121 ? -11.828 -23.047 0.059 1 87.81 121 GLN A CA 1
ATOM 942 C C . GLN A 1 121 ? -10.461 -23.672 -0.214 1 87.81 121 GLN A C 1
ATOM 944 O O . GLN A 1 121 ? -10.312 -24.469 -1.147 1 87.81 121 GLN A O 1
ATOM 949 N N . LEU A 1 122 ? -9.406 -23.25 0.465 1 84.44 122 LEU A N 1
ATOM 950 C CA . LEU A 1 122 ? -8.055 -23.766 0.274 1 84.44 122 LEU A CA 1
ATOM 951 C C . LEU A 1 122 ? -7.844 -25.047 1.076 1 84.44 122 LEU A C 1
ATOM 953 O O . LEU A 1 122 ? -6.871 -25.781 0.852 1 84.44 122 LEU A O 1
ATOM 957 N N . ILE A 1 123 ? -8.688 -25.438 2.061 1 75.12 123 ILE A N 1
ATOM 958 C CA . ILE A 1 123 ? -8.641 -26.672 2.824 1 75.12 123 ILE A CA 1
ATOM 959 C C . ILE A 1 123 ? -9.562 -27.703 2.186 1 75.12 123 ILE A C 1
ATOM 961 O O . ILE A 1 123 ? -10.648 -27.375 1.707 1 75.12 123 ILE A O 1
ATOM 965 N N . MET B 1 1 ? 20.203 -16.766 -13.734 1 79.31 1 MET B N 1
ATOM 966 C CA . MET B 1 1 ? 19.281 -15.656 -13.953 1 79.31 1 MET B CA 1
ATOM 967 C C . MET B 1 1 ? 18.188 -15.648 -12.883 1 79.31 1 MET B C 1
ATOM 969 O O . MET B 1 1 ? 17.938 -14.609 -12.266 1 79.31 1 MET B O 1
ATOM 973 N N . LEU B 1 2 ? 17.859 -16.859 -12.414 1 85.19 2 LEU B N 1
ATOM 974 C CA . LEU B 1 2 ? 16.812 -16.953 -11.398 1 85.19 2 LEU B CA 1
ATOM 975 C C . LEU B 1 2 ? 17.375 -16.625 -10.016 1 85.19 2 LEU B C 1
ATOM 977 O O . LEU B 1 2 ? 16.688 -16.016 -9.195 1 85.19 2 LEU B O 1
ATOM 981 N N . GLU B 1 3 ? 18.625 -16.922 -9.844 1 90 3 GLU B N 1
ATOM 982 C CA . GLU B 1 3 ? 19.234 -16.625 -8.555 1 90 3 GLU B CA 1
ATOM 983 C C . GLU B 1 3 ? 19.375 -15.117 -8.359 1 90 3 GLU B C 1
ATOM 985 O O . GLU B 1 3 ? 19.078 -14.586 -7.285 1 90 3 GLU B O 1
ATOM 990 N N . ILE B 1 4 ? 19.906 -14.492 -9.352 1 94 4 ILE B N 1
ATOM 991 C CA . ILE B 1 4 ? 20.078 -13.039 -9.297 1 94 4 ILE B CA 1
ATOM 992 C C . ILE B 1 4 ? 18.719 -12.367 -9.078 1 94 4 ILE B C 1
ATOM 994 O O . ILE B 1 4 ? 18.609 -11.438 -8.273 1 94 4 ILE B O 1
ATOM 998 N N . LEU B 1 5 ? 17.734 -12.883 -9.789 1 96.38 5 LEU B N 1
ATOM 999 C CA . LEU B 1 5 ? 16.391 -12.328 -9.656 1 96.38 5 LEU B CA 1
ATOM 1000 C C . LEU B 1 5 ? 15.891 -12.469 -8.219 1 96.38 5 LEU B C 1
ATOM 1002 O O . LEU B 1 5 ? 15.336 -11.523 -7.656 1 96.38 5 LEU B O 1
ATOM 1006 N N . THR B 1 6 ? 16.156 -13.641 -7.676 1 96.12 6 THR B N 1
ATOM 1007 C CA . THR B 1 6 ? 15.727 -13.883 -6.305 1 96.12 6 THR B CA 1
ATOM 1008 C C . THR B 1 6 ? 16.422 -12.93 -5.34 1 96.12 6 THR B C 1
ATOM 1010 O O . THR B 1 6 ? 15.781 -12.375 -4.445 1 96.12 6 THR B O 1
ATOM 1013 N N . ILE B 1 7 ? 17.625 -12.695 -5.539 1 97.88 7 ILE B N 1
ATOM 1014 C CA . ILE B 1 7 ? 18.391 -11.781 -4.695 1 97.88 7 ILE B CA 1
ATOM 1015 C C . ILE B 1 7 ? 17.828 -10.367 -4.82 1 97.88 7 ILE B C 1
ATOM 1017 O O . ILE B 1 7 ? 17.641 -9.68 -3.814 1 97.88 7 ILE B O 1
ATOM 1021 N N . LEU B 1 8 ? 17.562 -9.953 -6.031 1 98.25 8 LEU B N 1
ATOM 1022 C CA . LEU B 1 8 ? 17.031 -8.617 -6.273 1 98.25 8 LEU B CA 1
ATOM 1023 C C . LEU B 1 8 ? 15.664 -8.453 -5.602 1 98.25 8 LEU B C 1
ATOM 1025 O O . LEU B 1 8 ? 15.383 -7.406 -5.016 1 98.25 8 LEU B O 1
ATOM 1029 N N . ILE B 1 9 ? 14.844 -9.492 -5.656 1 98.44 9 ILE B N 1
ATOM 1030 C CA . ILE B 1 9 ? 13.516 -9.453 -5.043 1 98.44 9 ILE B CA 1
ATOM 1031 C C . ILE B 1 9 ? 13.656 -9.266 -3.533 1 98.44 9 ILE B C 1
ATOM 1033 O O . ILE B 1 9 ? 12.969 -8.43 -2.939 1 98.44 9 ILE B O 1
ATOM 1037 N N . TYR B 1 10 ? 14.586 -9.961 -2.91 1 98.5 10 TYR B N 1
ATOM 1038 C CA . TYR B 1 10 ? 14.773 -9.844 -1.468 1 98.5 10 TYR B CA 1
ATOM 1039 C C . TYR B 1 10 ? 15.367 -8.492 -1.099 1 98.5 10 TYR B C 1
ATOM 1041 O O . TYR B 1 10 ? 15.062 -7.945 -0.037 1 98.5 10 TYR B O 1
ATOM 1049 N N . LEU B 1 11 ? 16.156 -7.914 -1.968 1 98.5 11 LEU B N 1
ATOM 1050 C CA . LEU B 1 11 ? 16.688 -6.574 -1.723 1 98.5 11 LEU B CA 1
ATOM 1051 C C . LEU B 1 11 ? 15.57 -5.535 -1.749 1 98.5 11 LEU B C 1
ATOM 1053 O O . LEU B 1 11 ? 15.562 -4.605 -0.939 1 98.5 11 LEU B O 1
ATOM 1057 N N . ILE B 1 12 ? 14.625 -5.734 -2.664 1 98.75 12 ILE B N 1
ATOM 1058 C CA . ILE B 1 12 ? 13.477 -4.828 -2.721 1 98.75 12 ILE B CA 1
ATOM 1059 C C . ILE B 1 12 ? 12.648 -4.965 -1.448 1 98.75 12 ILE B C 1
ATOM 1061 O O . ILE B 1 12 ? 12.172 -3.969 -0.898 1 98.75 12 ILE B O 1
ATOM 1065 N N . ALA B 1 13 ? 12.508 -6.203 -0.982 1 98.81 13 ALA B N 1
ATOM 1066 C CA . ALA B 1 13 ? 11.781 -6.422 0.265 1 98.81 13 ALA B CA 1
ATOM 1067 C C . ALA B 1 13 ? 12.477 -5.723 1.433 1 98.81 13 ALA B C 1
ATOM 1069 O O . ALA B 1 13 ? 11.828 -5.039 2.229 1 98.81 13 ALA B O 1
ATOM 1070 N N . ILE B 1 14 ? 13.773 -5.82 1.542 1 98.69 14 ILE B N 1
ATOM 1071 C CA . ILE B 1 14 ? 14.547 -5.195 2.605 1 98.69 14 ILE B CA 1
ATOM 1072 C C . ILE B 1 14 ? 14.43 -3.674 2.504 1 98.69 14 ILE B C 1
ATOM 1074 O O . ILE B 1 14 ? 14.305 -2.988 3.521 1 98.69 14 ILE B O 1
ATOM 1078 N N . GLU B 1 15 ? 14.516 -3.217 1.312 1 98.56 15 GLU B N 1
ATOM 1079 C CA . GLU B 1 15 ? 14.336 -1.789 1.064 1 98.56 15 GLU B CA 1
ATOM 1080 C C . GLU B 1 15 ? 13 -1.297 1.62 1 98.56 15 GLU B C 1
ATOM 1082 O O . GLU B 1 15 ? 12.945 -0.271 2.301 1 98.56 15 GLU B O 1
ATOM 1087 N N . HIS B 1 16 ? 11.961 -2.02 1.419 1 98.81 16 HIS B N 1
ATOM 1088 C CA . HIS B 1 16 ? 10.633 -1.609 1.873 1 98.81 16 HIS B CA 1
ATOM 1089 C C . HIS B 1 16 ? 10.508 -1.748 3.385 1 98.81 16 HIS B C 1
ATOM 1091 O O . HIS B 1 16 ? 9.781 -0.98 4.023 1 98.81 16 HIS B O 1
ATOM 1097 N N . LEU B 1 17 ? 11.203 -2.672 3.973 1 98.81 17 LEU B N 1
ATOM 1098 C CA . LEU B 1 17 ? 11.266 -2.725 5.43 1 98.81 17 LEU B CA 1
ATOM 1099 C C . LEU B 1 17 ? 12.008 -1.513 5.984 1 98.81 17 LEU B C 1
ATOM 1101 O O . LEU B 1 17 ? 11.648 -0.987 7.039 1 98.81 17 LEU B O 1
ATOM 1105 N N . GLY B 1 18 ? 13.062 -1.087 5.305 1 98.31 18 GLY B N 1
ATOM 1106 C CA . GLY B 1 18 ? 13.758 0.129 5.695 1 98.31 18 GLY B CA 1
ATOM 1107 C C . GLY B 1 18 ? 12.883 1.367 5.617 1 98.31 18 GLY B C 1
ATOM 1108 O O . GLY B 1 18 ? 12.898 2.203 6.523 1 98.31 18 GLY B O 1
ATOM 1109 N N . ILE B 1 19 ? 12.125 1.438 4.562 1 98.25 19 ILE B N 1
ATOM 1110 C CA . ILE B 1 19 ? 11.211 2.561 4.391 1 98.25 19 ILE B CA 1
ATOM 1111 C C . ILE B 1 19 ? 10.141 2.527 5.48 1 98.25 19 ILE B C 1
ATOM 1113 O O . ILE B 1 19 ? 9.805 3.562 6.062 1 98.25 19 ILE B O 1
ATOM 1117 N N . MET B 1 20 ? 9.656 1.374 5.742 1 98.75 20 MET B N 1
ATOM 1118 C CA . MET B 1 20 ? 8.711 1.219 6.844 1 98.75 20 MET B CA 1
ATOM 1119 C C . MET B 1 20 ? 9.305 1.733 8.148 1 98.75 20 MET B C 1
ATOM 1121 O O . MET B 1 20 ? 8.664 2.498 8.875 1 98.75 20 MET B O 1
ATOM 1125 N N . ALA B 1 21 ? 10.539 1.323 8.461 1 98.75 21 ALA B N 1
ATOM 1126 C CA . ALA B 1 21 ? 11.195 1.748 9.695 1 98.75 21 ALA B CA 1
ATOM 1127 C C . ALA B 1 21 ? 11.328 3.268 9.75 1 98.75 21 ALA B C 1
ATOM 1129 O O . ALA B 1 21 ? 11.062 3.883 10.781 1 98.75 21 ALA B O 1
ATOM 1130 N N . LEU B 1 22 ? 11.703 3.857 8.703 1 98.5 22 LEU B N 1
ATOM 1131 C CA . LEU B 1 22 ? 11.844 5.309 8.625 1 98.5 22 LEU B CA 1
ATOM 1132 C C . LEU B 1 22 ? 10.5 5.996 8.852 1 98.5 22 LEU B C 1
ATOM 1134 O O . LEU B 1 22 ? 10.414 6.965 9.609 1 98.5 22 LEU B O 1
ATOM 1138 N N . GLU B 1 23 ? 9.461 5.457 8.25 1 98.5 23 GLU B N 1
ATOM 1139 C CA . GLU B 1 23 ? 8.141 6.062 8.328 1 98.5 23 GLU B CA 1
ATOM 1140 C C . GLU B 1 23 ? 7.531 5.883 9.719 1 98.5 23 GLU B C 1
ATOM 1142 O O . GLU B 1 23 ? 6.859 6.777 10.227 1 98.5 23 GLU B O 1
ATOM 1147 N N . MET B 1 24 ? 7.812 4.758 10.328 1 98.62 24 MET B N 1
ATOM 1148 C CA . MET B 1 24 ? 7.141 4.434 11.586 1 98.62 24 MET B CA 1
ATOM 1149 C C . MET B 1 24 ? 7.961 4.898 12.781 1 98.62 24 MET B C 1
ATOM 1151 O O . MET B 1 24 ? 7.402 5.281 13.812 1 98.62 24 MET B O 1
ATOM 1155 N N . TRP B 1 25 ? 9.297 4.922 12.586 1 98.62 25 TRP B N 1
ATOM 1156 C CA . TRP B 1 25 ? 10.102 5.113 13.789 1 98.62 25 TRP B CA 1
ATOM 1157 C C . TRP B 1 25 ? 11.188 6.16 13.555 1 98.62 25 TRP B C 1
ATOM 1159 O O . TRP B 1 25 ? 11.93 6.512 14.469 1 98.62 25 TRP B O 1
ATOM 1169 N N . GLY B 1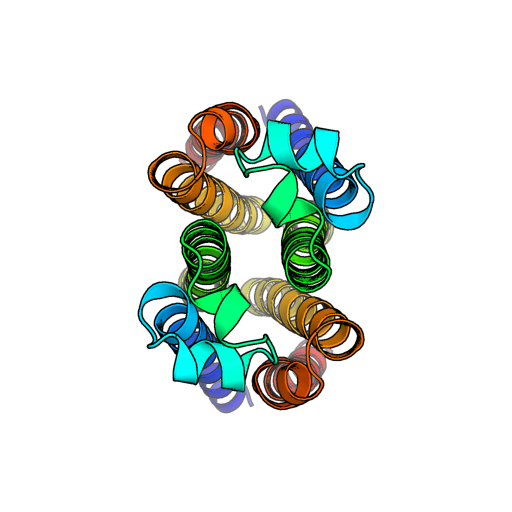 26 ? 11.32 6.707 12.422 1 98.62 26 GLY B N 1
ATOM 1170 C CA . GLY B 1 26 ? 12.32 7.723 12.156 1 98.62 26 GLY B CA 1
ATOM 1171 C C . GLY B 1 26 ? 12.102 9 12.938 1 98.62 26 GLY B C 1
ATOM 1172 O O . GLY B 1 26 ? 10.969 9.312 13.32 1 98.62 26 GLY B O 1
ATOM 1173 N N . ARG B 1 27 ? 13.234 9.766 13.125 1 98.62 27 ARG B N 1
ATOM 1174 C CA . ARG B 1 27 ? 13.094 11.109 13.68 1 98.62 27 ARG B CA 1
ATOM 1175 C C . ARG B 1 27 ? 12.445 12.055 12.68 1 98.62 27 ARG B C 1
ATOM 1177 O O . ARG B 1 27 ? 12.641 11.914 11.469 1 98.62 27 ARG B O 1
ATOM 1184 N N . PRO B 1 28 ? 11.695 12.93 13.234 1 98.5 28 PRO B N 1
ATOM 1185 C CA . PRO B 1 28 ? 11.016 13.852 12.32 1 98.5 28 PRO B CA 1
ATOM 1186 C C . PRO B 1 28 ? 11.961 14.477 11.297 1 98.5 28 PRO B C 1
ATOM 1188 O O . PRO B 1 28 ? 11.586 14.641 10.133 1 98.5 28 PRO B O 1
ATOM 1191 N N . GLU B 1 29 ? 13.172 14.734 11.664 1 98.56 29 GLU B N 1
ATOM 1192 C CA . GLU B 1 29 ? 14.133 15.336 10.75 1 98.56 29 GLU B CA 1
ATOM 1193 C C . GLU B 1 29 ? 14.469 14.383 9.602 1 98.56 29 GLU B C 1
ATOM 1195 O O . GLU B 1 29 ? 14.594 14.805 8.453 1 98.56 29 GLU B O 1
ATOM 1200 N N . GLN B 1 30 ? 14.633 13.164 9.883 1 98.38 30 GLN B N 1
ATOM 1201 C CA . GLN B 1 30 ? 14.914 12.148 8.867 1 98.38 30 GLN B CA 1
ATOM 1202 C C . GLN B 1 30 ? 13.727 11.977 7.918 1 98.38 30 GLN B C 1
ATOM 1204 O O . GLN B 1 30 ? 13.914 11.891 6.703 1 98.38 30 GLN B O 1
ATOM 1209 N N . GLN B 1 31 ? 12.562 11.906 8.523 1 98.31 31 GLN B N 1
ATOM 1210 C CA . GLN B 1 31 ? 11.352 11.766 7.727 1 98.31 31 GLN B CA 1
ATOM 1211 C C . GLN B 1 31 ? 11.156 12.969 6.805 1 98.31 31 GLN B C 1
ATOM 1213 O O . GLN B 1 31 ? 10.875 12.805 5.617 1 98.31 31 GLN B O 1
ATOM 1218 N N . ALA B 1 32 ? 11.305 14.164 7.41 1 98.25 32 ALA B N 1
ATOM 1219 C CA . ALA B 1 32 ? 11.164 15.391 6.633 1 98.25 32 ALA B CA 1
ATOM 1220 C C . ALA B 1 32 ? 12.117 15.398 5.441 1 98.25 32 ALA B C 1
ATOM 1222 O O . ALA B 1 32 ? 11.719 15.727 4.32 1 98.25 32 ALA B O 1
ATOM 1223 N N . ARG B 1 33 ? 13.312 14.984 5.625 1 96.88 33 ARG B N 1
ATOM 1224 C CA . ARG B 1 33 ? 14.312 14.953 4.57 1 96.88 33 ARG B CA 1
ATOM 1225 C C . ARG B 1 33 ? 13.984 13.875 3.537 1 96.88 33 ARG B C 1
ATOM 1227 O O . ARG B 1 33 ? 14.062 14.125 2.332 1 96.88 33 ARG B O 1
ATOM 1234 N N . ALA B 1 34 ? 13.594 12.75 3.971 1 95.5 34 ALA B N 1
ATOM 1235 C CA . ALA B 1 34 ? 13.359 11.602 3.102 1 95.5 34 ALA B CA 1
ATOM 1236 C C . ALA B 1 34 ? 12.141 11.828 2.207 1 95.5 34 ALA B C 1
ATOM 1238 O O . ALA B 1 34 ? 12.133 11.422 1.044 1 95.5 34 ALA B O 1
ATOM 1239 N N . PHE B 1 35 ? 11.195 12.547 2.738 1 96.06 35 PHE B N 1
ATOM 1240 C CA . PHE B 1 35 ? 9.93 12.617 2.02 1 96.06 35 PHE B CA 1
ATOM 1241 C C . PHE B 1 35 ? 9.641 14.047 1.583 1 96.06 35 PHE B C 1
ATOM 1243 O O . PHE B 1 35 ? 8.547 14.336 1.086 1 96.06 35 PHE B O 1
ATOM 1250 N N . GLY B 1 36 ? 10.555 14.906 1.803 1 96 36 GLY B N 1
ATOM 1251 C CA . GLY B 1 36 ? 10.43 16.266 1.305 1 96 36 GLY B CA 1
ATOM 1252 C C . GLY B 1 36 ? 9.289 17.031 1.949 1 96 36 GLY B C 1
ATOM 1253 O O . GLY B 1 36 ? 8.539 17.719 1.264 1 96 36 GLY B O 1
ATOM 1254 N N . MET B 1 37 ? 9.125 16.875 3.203 1 97.31 37 MET B N 1
ATOM 1255 C CA . MET B 1 37 ? 8.07 17.547 3.957 1 97.31 37 MET B CA 1
ATOM 1256 C C . MET B 1 37 ? 8.664 18.594 4.91 1 97.31 37 MET B C 1
ATOM 1258 O O . MET B 1 37 ? 9.758 18.406 5.43 1 97.31 37 MET B O 1
ATOM 1262 N N . PRO B 1 38 ? 7.914 19.688 5.066 1 98.31 38 PRO B N 1
ATOM 1263 C CA . PRO B 1 38 ? 8.406 20.609 6.086 1 98.31 38 PRO B CA 1
ATOM 1264 C C . PRO B 1 38 ? 8.469 19.984 7.477 1 98.31 38 PRO B C 1
ATOM 1266 O O . PRO B 1 38 ? 7.566 19.234 7.863 1 98.31 38 PRO B O 1
ATOM 1269 N N . ILE B 1 39 ? 9.508 20.312 8.18 1 98.38 39 ILE B N 1
ATOM 1270 C CA . ILE B 1 39 ? 9.719 19.734 9.508 1 98.38 39 ILE B CA 1
ATOM 1271 C C . ILE B 1 39 ? 8.57 20.125 10.43 1 98.38 39 ILE B C 1
ATOM 1273 O O . ILE B 1 39 ? 8.164 19.344 11.289 1 98.38 39 ILE B O 1
ATOM 1277 N N . THR B 1 40 ? 8.008 21.344 10.297 1 98.44 40 THR B N 1
ATOM 1278 C CA . THR B 1 40 ? 6.906 21.812 11.125 1 98.44 40 THR B CA 1
ATOM 1279 C C . THR B 1 40 ? 5.656 20.969 10.891 1 98.44 40 THR B C 1
ATOM 1281 O O . THR B 1 40 ? 4.867 20.75 11.812 1 98.44 40 THR B O 1
ATOM 1284 N N . PHE B 1 41 ? 5.574 20.469 9.742 1 98.62 41 PHE B N 1
ATOM 1285 C CA . PHE B 1 41 ? 4.465 19.594 9.391 1 98.62 41 PHE B CA 1
ATOM 1286 C C . PHE B 1 41 ? 4.676 18.188 9.969 1 98.62 41 PHE B C 1
ATOM 1288 O O . PHE B 1 41 ? 3.777 17.641 10.617 1 98.62 41 PHE B O 1
ATOM 1295 N N . VAL B 1 42 ? 5.824 17.641 9.789 1 98.69 42 VAL B N 1
ATOM 1296 C CA . VAL B 1 42 ? 6.133 16.25 10.148 1 98.69 42 VAL B CA 1
ATOM 1297 C C . VAL B 1 42 ? 6.02 16.078 11.664 1 98.69 42 VAL B C 1
ATOM 1299 O O . VAL B 1 42 ? 5.656 15.008 12.148 1 98.69 42 VAL B O 1
ATOM 1302 N N . ARG B 1 43 ? 6.23 17.156 12.352 1 98.69 43 ARG B N 1
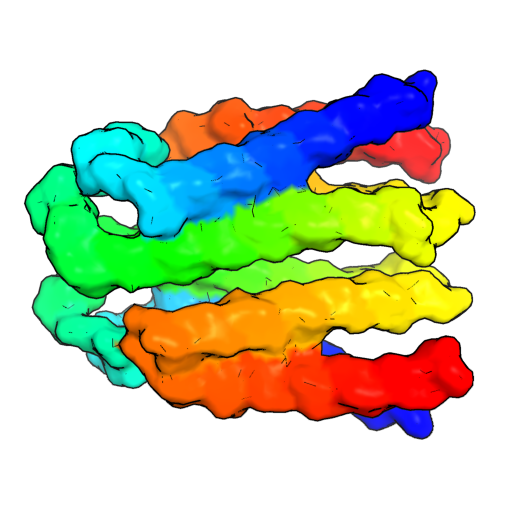ATOM 1303 C CA . ARG B 1 43 ? 6.234 17.094 13.805 1 98.69 43 ARG B CA 1
ATOM 1304 C C . ARG B 1 43 ? 4.812 17.016 14.359 1 98.69 43 ARG B C 1
ATOM 1306 O O . ARG B 1 43 ? 4.613 16.703 15.531 1 98.69 43 ARG B O 1
ATOM 1313 N N . GLN B 1 44 ? 3.859 17.312 13.547 1 98.5 44 GLN B N 1
ATOM 1314 C CA . GLN B 1 44 ? 2.473 17.219 13.984 1 98.5 44 GLN B CA 1
ATOM 1315 C C . GLN B 1 44 ? 2.061 15.758 14.195 1 98.5 44 GLN B C 1
ATOM 1317 O O . GLN B 1 44 ? 2.438 14.883 13.414 1 98.5 44 GLN B O 1
ATOM 1322 N N . VAL B 1 45 ? 1.24 15.516 15.141 1 98.06 45 VAL B N 1
ATOM 1323 C CA . VAL B 1 45 ? 0.811 14.172 15.516 1 98.06 45 VAL B CA 1
ATOM 1324 C C . VAL B 1 45 ? 0.086 13.516 14.344 1 98.06 45 VAL B C 1
ATOM 1326 O O . VAL B 1 45 ? 0.384 12.375 13.977 1 98.06 45 VAL B O 1
ATOM 1329 N N . PRO B 1 46 ? -0.849 14.164 13.648 1 98 46 PRO B N 1
ATOM 1330 C CA . PRO B 1 46 ? -1.531 13.508 12.531 1 98 46 PRO B CA 1
ATOM 1331 C C . PRO B 1 46 ? -0.581 13.133 11.398 1 98 46 PRO B C 1
ATOM 1333 O O . PRO B 1 46 ? -0.802 12.133 10.711 1 98 46 PRO B O 1
ATOM 1336 N N . ALA B 1 47 ? 0.433 13.93 11.211 1 98.5 47 ALA B N 1
ATOM 1337 C CA . ALA B 1 47 ? 1.42 13.586 10.188 1 98.5 47 ALA B CA 1
ATOM 1338 C C . ALA B 1 47 ? 2.18 12.32 10.555 1 98.5 47 ALA B C 1
ATOM 1340 O O . ALA B 1 47 ? 2.398 11.453 9.711 1 98.5 47 ALA B O 1
ATOM 1341 N N . GLN B 1 48 ? 2.521 12.242 11.805 1 98.56 48 GLN B N 1
ATOM 1342 C CA . GLN B 1 48 ? 3.223 11.062 12.281 1 98.56 48 GLN B CA 1
ATOM 1343 C C . GLN B 1 48 ? 2.357 9.812 12.133 1 98.56 48 GLN B C 1
ATOM 1345 O O . GLN B 1 48 ? 2.85 8.75 11.734 1 98.56 48 GLN B O 1
ATOM 1350 N N . LYS B 1 49 ? 1.138 9.953 12.438 1 98 49 LYS B N 1
ATOM 1351 C CA . LYS B 1 49 ? 0.226 8.828 12.289 1 98 49 LYS B CA 1
ATOM 1352 C C . LYS B 1 49 ? 0.065 8.438 10.82 1 98 49 LYS B C 1
ATOM 1354 O O . LYS B 1 49 ? 0.025 7.25 10.484 1 98 49 LYS B O 1
ATOM 1359 N N . ALA B 1 50 ? -0.017 9.422 9.977 1 97.5 50 ALA B N 1
ATOM 1360 C CA . ALA B 1 50 ? -0.146 9.164 8.539 1 97.5 50 ALA B CA 1
ATOM 1361 C C . ALA B 1 50 ? 1.094 8.461 7.996 1 97.5 50 ALA B C 1
ATOM 1363 O O . ALA B 1 50 ? 0.983 7.516 7.215 1 97.5 50 ALA B O 1
ATOM 1364 N N . LEU B 1 51 ? 2.246 8.977 8.445 1 98.31 51 LEU B N 1
ATOM 1365 C CA . LEU B 1 51 ? 3.496 8.359 8.016 1 98.31 51 LEU B CA 1
ATOM 1366 C C . LEU B 1 51 ? 3.588 6.922 8.508 1 98.31 51 LEU B C 1
ATOM 1368 O O . LEU B 1 51 ? 3.988 6.027 7.766 1 98.31 51 LEU B O 1
ATOM 1372 N N . ALA B 1 52 ? 3.229 6.699 9.734 1 98.56 52 ALA B N 1
ATOM 1373 C CA . ALA B 1 52 ? 3.264 5.348 10.281 1 98.56 52 ALA B CA 1
ATOM 1374 C C . ALA B 1 52 ? 2.303 4.426 9.539 1 98.56 52 ALA B C 1
ATOM 1376 O O . ALA B 1 52 ? 2.619 3.262 9.289 1 98.56 52 ALA B O 1
ATOM 1377 N N . ASN B 1 53 ? 1.137 4.965 9.188 1 98.12 53 ASN B N 1
ATOM 1378 C CA . ASN B 1 53 ? 0.182 4.199 8.398 1 98.12 53 ASN B CA 1
ATOM 1379 C C . ASN B 1 53 ? 0.757 3.82 7.035 1 98.12 53 ASN B C 1
ATOM 1381 O O . ASN B 1 53 ? 0.625 2.678 6.598 1 98.12 53 ASN B O 1
ATOM 1385 N N . GLN B 1 54 ? 1.432 4.695 6.406 1 98.12 54 GLN B N 1
ATOM 1386 C CA . GLN B 1 54 ? 2.125 4.41 5.152 1 98.12 54 GLN B CA 1
ATOM 1387 C C . GLN B 1 54 ? 3.193 3.338 5.344 1 98.12 54 GLN B C 1
ATOM 1389 O O . GLN B 1 54 ? 3.412 2.506 4.465 1 98.12 54 GLN B O 1
ATOM 1394 N N . GLY B 1 55 ? 3.801 3.422 6.492 1 98.62 55 GLY B N 1
ATOM 1395 C CA . GLY B 1 55 ? 4.836 2.455 6.816 1 98.62 55 GLY B CA 1
ATOM 1396 C C . GLY B 1 55 ? 4.332 1.024 6.848 1 98.62 55 GLY B C 1
ATOM 1397 O O . GLY B 1 55 ? 4.992 0.117 6.34 1 98.62 55 GLY B O 1
ATOM 1398 N N . ILE B 1 56 ? 3.223 0.82 7.445 1 98.56 56 ILE B N 1
ATOM 1399 C CA . ILE B 1 56 ? 2.697 -0.538 7.531 1 98.56 56 ILE B CA 1
ATOM 1400 C C . ILE B 1 56 ? 2.373 -1.056 6.133 1 98.56 56 ILE B C 1
ATOM 1402 O O . ILE B 1 56 ? 2.533 -2.246 5.852 1 98.56 56 ILE B O 1
ATOM 1406 N N . TYR B 1 57 ? 1.91 -0.198 5.168 1 98.69 57 TYR B N 1
ATOM 1407 C CA . TYR B 1 57 ? 1.709 -0.615 3.783 1 98.69 57 TYR B CA 1
ATOM 1408 C C . TYR B 1 57 ? 3.016 -1.096 3.162 1 98.69 57 TYR B C 1
ATOM 1410 O O . TYR B 1 57 ? 3.059 -2.158 2.535 1 98.69 57 TYR B O 1
ATOM 1418 N N . ASN B 1 58 ? 4.082 -0.309 3.379 1 98.69 58 ASN B N 1
ATOM 1419 C CA . ASN B 1 58 ? 5.383 -0.708 2.854 1 98.69 58 ASN B CA 1
ATOM 1420 C C . ASN B 1 58 ? 5.863 -2.016 3.477 1 98.69 58 ASN B C 1
ATOM 1422 O O . ASN B 1 58 ? 6.43 -2.865 2.789 1 98.69 58 ASN B O 1
ATOM 1426 N N . GLY B 1 59 ? 5.641 -2.129 4.766 1 98.81 59 GLY B N 1
ATOM 1427 C CA . GLY B 1 59 ? 5.98 -3.379 5.426 1 98.81 59 GLY B CA 1
ATOM 1428 C C . GLY B 1 59 ? 5.258 -4.578 4.844 1 98.81 59 GLY B C 1
ATOM 1429 O O . GLY B 1 59 ? 5.859 -5.633 4.633 1 98.81 59 GLY B O 1
ATOM 1430 N N . MET B 1 60 ? 4.023 -4.41 4.594 1 98.81 60 MET B N 1
ATOM 1431 C CA . MET B 1 60 ? 3.234 -5.523 4.07 1 98.81 60 MET B CA 1
ATOM 1432 C C . MET B 1 60 ? 3.635 -5.844 2.633 1 98.81 60 MET B C 1
ATOM 1434 O O . MET B 1 60 ? 3.605 -7.004 2.221 1 98.81 60 MET B O 1
ATOM 1438 N N . LEU B 1 61 ? 3.99 -4.805 1.819 1 98.75 61 LEU B N 1
ATOM 1439 C CA . LEU B 1 61 ? 4.535 -5.059 0.491 1 98.75 61 LEU B CA 1
ATOM 1440 C C . LEU B 1 61 ? 5.766 -5.957 0.573 1 98.75 61 LEU B C 1
ATOM 1442 O O . LEU B 1 61 ? 5.895 -6.914 -0.197 1 98.75 61 LEU B O 1
ATOM 1446 N N . ALA B 1 62 ? 6.625 -5.668 1.548 1 98.88 62 ALA B N 1
ATOM 1447 C CA . ALA B 1 62 ? 7.816 -6.484 1.754 1 98.88 62 ALA B CA 1
ATOM 1448 C C . ALA B 1 62 ? 7.445 -7.918 2.117 1 98.88 62 ALA B C 1
ATOM 1450 O O . ALA B 1 62 ? 7.984 -8.867 1.544 1 98.88 62 ALA B O 1
ATOM 1451 N N . VAL B 1 63 ? 6.535 -8.031 3.014 1 98.81 63 VAL B N 1
ATOM 1452 C CA . VAL B 1 63 ? 6.133 -9.336 3.512 1 98.81 63 VAL B CA 1
ATOM 1453 C C . VAL B 1 63 ? 5.555 -10.172 2.371 1 98.81 63 VAL B C 1
ATOM 1455 O O . VAL B 1 63 ? 5.914 -11.344 2.203 1 98.81 63 VAL B O 1
ATOM 1458 N N . ILE B 1 64 ? 4.73 -9.617 1.522 1 98.62 64 ILE B N 1
ATOM 1459 C CA . ILE B 1 64 ? 4.09 -10.375 0.458 1 98.62 64 ILE B CA 1
ATOM 1460 C C . ILE B 1 64 ? 5.113 -10.711 -0.626 1 98.62 64 ILE B C 1
ATOM 1462 O O . ILE B 1 64 ? 5.059 -11.781 -1.232 1 98.62 64 ILE B O 1
ATOM 1466 N N . LEU B 1 65 ? 6.02 -9.781 -0.898 1 98.62 65 LEU B N 1
ATOM 1467 C CA . LEU B 1 65 ? 7.098 -10.078 -1.836 1 98.62 65 LEU B CA 1
ATOM 1468 C C . LEU B 1 65 ? 7.855 -11.336 -1.416 1 98.62 65 LEU B C 1
ATOM 1470 O O . LEU B 1 65 ? 8.18 -12.18 -2.254 1 98.62 65 LEU B O 1
ATOM 1474 N N . ILE B 1 66 ? 8.078 -11.461 -0.14 1 98.62 66 ILE B N 1
ATOM 1475 C CA . ILE B 1 66 ? 8.82 -12.594 0.403 1 98.62 66 ILE B CA 1
ATOM 1476 C C . ILE B 1 66 ? 7.949 -13.844 0.381 1 98.62 66 ILE B C 1
ATOM 1478 O O . ILE B 1 66 ? 8.359 -14.883 -0.131 1 98.62 66 ILE B O 1
ATOM 1482 N N . LEU B 1 67 ? 6.727 -13.773 0.837 1 98.5 67 LEU B N 1
ATOM 1483 C CA . LEU B 1 67 ? 5.855 -14.938 0.963 1 98.5 67 LEU B CA 1
ATOM 1484 C C . LEU B 1 67 ? 5.5 -15.5 -0.408 1 98.5 67 LEU B C 1
ATOM 1486 O O . LEU B 1 67 ? 5.34 -16.719 -0.562 1 98.5 67 LEU B O 1
ATOM 1490 N N . ALA B 1 68 ? 5.391 -14.594 -1.394 1 97.75 68 ALA B N 1
ATOM 1491 C CA . ALA B 1 68 ? 5.086 -15.055 -2.746 1 97.75 68 ALA B CA 1
ATOM 1492 C C . ALA B 1 68 ? 6.16 -16.016 -3.252 1 97.75 68 ALA B C 1
ATOM 1494 O O . ALA B 1 68 ? 5.863 -16.953 -3.986 1 97.75 68 ALA B O 1
ATOM 1495 N N . GLN B 1 69 ? 7.445 -15.789 -2.811 1 97.19 69 GLN B N 1
ATOM 1496 C CA . GLN B 1 69 ? 8.539 -16.656 -3.236 1 97.19 69 GLN B CA 1
ATOM 1497 C C . GLN B 1 69 ? 8.438 -18.031 -2.58 1 97.19 69 GLN B C 1
ATOM 1499 O O . GLN B 1 69 ? 8.867 -19.031 -3.158 1 97.19 69 GLN B O 1
ATOM 1504 N N . TRP B 1 70 ? 7.824 -18.062 -1.424 1 97.25 70 TRP B N 1
ATOM 1505 C CA . TRP B 1 70 ? 7.812 -19.297 -0.649 1 97.25 70 TRP B CA 1
ATOM 1506 C C . TRP B 1 70 ? 6.516 -20.078 -0.867 1 97.25 70 TRP B C 1
ATOM 1508 O O . TRP B 1 70 ? 6.512 -21.297 -0.868 1 97.25 70 TRP B O 1
ATOM 1518 N N . LEU B 1 71 ? 5.457 -19.438 -1.173 1 96.94 71 LEU B N 1
ATOM 1519 C CA . LEU B 1 71 ? 4.148 -20.078 -1.119 1 96.94 71 LEU B CA 1
ATOM 1520 C C . LEU B 1 71 ? 3.641 -20.406 -2.521 1 96.94 71 LEU B C 1
ATOM 1522 O O . LEU B 1 71 ? 2.729 -21.219 -2.686 1 96.94 71 LEU B O 1
ATOM 1526 N N . LEU B 1 72 ? 4.156 -19.703 -3.494 1 96.5 72 LEU B N 1
ATOM 1527 C CA . LEU B 1 72 ? 3.66 -19.875 -4.855 1 96.5 72 LEU B CA 1
ATOM 1528 C C . LEU B 1 72 ? 4.68 -20.625 -5.711 1 96.5 72 LEU B C 1
ATOM 1530 O O . LEU B 1 72 ? 5.883 -20.359 -5.621 1 96.5 72 LEU B O 1
ATOM 1534 N N . PRO B 1 73 ? 4.242 -21.5 -6.547 1 95.38 73 PRO B N 1
ATOM 1535 C CA . PRO B 1 73 ? 5.152 -22.203 -7.461 1 95.38 73 PRO B CA 1
ATOM 1536 C C . PRO B 1 73 ? 5.473 -21.375 -8.711 1 95.38 73 PRO B C 1
ATOM 1538 O O . PRO B 1 73 ? 4.723 -20.453 -9.055 1 95.38 73 PRO B O 1
ATOM 1541 N N . MET B 1 74 ? 6.531 -21.766 -9.398 1 91.88 74 MET B N 1
ATOM 1542 C CA . MET B 1 74 ? 6.816 -21.188 -10.711 1 91.88 74 MET B CA 1
ATOM 1543 C C . MET B 1 74 ? 5.867 -21.734 -11.766 1 91.88 74 MET B C 1
ATOM 1545 O O . MET B 1 74 ? 5.496 -22.922 -11.719 1 91.88 74 MET B O 1
ATOM 1549 N N . PRO B 1 75 ? 5.488 -21.031 -12.617 1 92.06 75 PRO B N 1
ATOM 1550 C CA . PRO B 1 75 ? 5.91 -19.641 -12.859 1 92.06 75 PRO B CA 1
ATOM 1551 C C . PRO B 1 75 ? 5 -18.625 -12.18 1 92.06 75 PRO B C 1
ATOM 1553 O O . PRO B 1 75 ? 5.195 -17.422 -12.344 1 92.06 75 PRO B O 1
ATOM 1556 N N . THR B 1 76 ? 4.012 -19 -11.383 1 95.06 76 THR B N 1
ATOM 1557 C CA . THR B 1 76 ? 3.025 -18.094 -10.82 1 95.06 76 THR B CA 1
ATOM 1558 C C . THR B 1 76 ? 3.668 -17.156 -9.797 1 95.06 76 THR B C 1
ATOM 1560 O O . THR B 1 76 ? 3.246 -16.016 -9.641 1 95.06 76 THR B O 1
ATOM 1563 N N . SER B 1 77 ? 4.723 -17.719 -9.125 1 96.19 77 SER B N 1
ATOM 1564 C CA . SER B 1 77 ? 5.461 -16.844 -8.211 1 96.19 77 SER B CA 1
ATOM 1565 C C . SER B 1 77 ? 6.055 -15.648 -8.945 1 96.19 77 SER B C 1
ATOM 1567 O O . SER B 1 77 ? 6.043 -14.531 -8.422 1 96.19 77 SER B O 1
ATOM 1569 N N . LEU B 1 78 ? 6.492 -15.836 -10.188 1 96.19 78 LEU B N 1
ATOM 1570 C CA . LEU B 1 78 ? 7.074 -14.75 -10.977 1 96.19 78 LEU B CA 1
ATOM 1571 C C . LEU B 1 78 ? 6 -13.758 -11.406 1 96.19 78 LEU B C 1
ATOM 1573 O O . LEU B 1 78 ? 6.227 -12.547 -11.391 1 96.19 78 LEU B O 1
ATOM 1577 N N . ILE B 1 79 ? 4.859 -14.242 -11.766 1 97.62 79 ILE B N 1
ATOM 1578 C CA . ILE B 1 79 ? 3.775 -13.367 -12.203 1 97.62 79 ILE B CA 1
ATOM 1579 C C . ILE B 1 79 ? 3.307 -12.516 -11.031 1 97.62 79 ILE B C 1
ATOM 1581 O O . ILE B 1 79 ? 3.135 -11.297 -11.164 1 97.62 79 ILE B O 1
ATOM 1585 N N . THR B 1 80 ? 3.119 -13.164 -9.898 1 98.19 80 THR B N 1
ATOM 1586 C CA . THR B 1 80 ? 2.723 -12.43 -8.703 1 98.19 80 THR B CA 1
ATOM 1587 C C . THR B 1 80 ? 3.766 -11.375 -8.352 1 98.19 80 THR B C 1
ATOM 1589 O O . THR B 1 80 ? 3.422 -10.227 -8.055 1 98.19 80 THR B O 1
ATOM 1592 N N . THR B 1 81 ? 4.996 -11.766 -8.422 1 98.56 81 THR B N 1
ATOM 1593 C CA . THR B 1 81 ? 6.078 -10.836 -8.125 1 98.56 81 THR B CA 1
ATOM 1594 C C . THR B 1 81 ? 6.082 -9.672 -9.117 1 98.56 81 THR B C 1
ATOM 1596 O O . THR B 1 81 ? 6.281 -8.516 -8.734 1 98.56 81 THR B O 1
ATOM 1599 N N . ALA B 1 82 ? 5.84 -9.953 -10.391 1 98.5 82 ALA B N 1
ATOM 1600 C CA . ALA B 1 82 ? 5.773 -8.898 -11.406 1 98.5 82 ALA B CA 1
ATOM 1601 C C . ALA B 1 82 ? 4.664 -7.902 -11.078 1 98.5 82 ALA B C 1
ATOM 1603 O O . ALA B 1 82 ? 4.844 -6.691 -11.242 1 98.5 82 ALA B O 1
ATOM 1604 N N . LEU B 1 83 ? 3.561 -8.391 -10.656 1 98.62 83 LEU B N 1
ATOM 1605 C CA . LEU B 1 83 ? 2.447 -7.523 -10.281 1 98.62 83 LEU B CA 1
ATOM 1606 C C . LEU B 1 83 ? 2.826 -6.629 -9.109 1 98.62 83 LEU B C 1
ATOM 1608 O O . LEU B 1 83 ? 2.551 -5.426 -9.125 1 98.62 83 LEU B O 1
ATOM 1612 N N . LEU B 1 84 ? 3.514 -7.164 -8.109 1 98.81 84 LEU B N 1
ATOM 1613 C CA . LEU B 1 84 ? 3.922 -6.406 -6.93 1 98.81 84 LEU B CA 1
ATOM 1614 C C . LEU B 1 84 ? 4.992 -5.379 -7.289 1 98.81 84 LEU B C 1
ATOM 1616 O O . LEU B 1 84 ? 4.973 -4.254 -6.789 1 98.81 84 LEU B O 1
ATOM 1620 N N . LEU B 1 85 ? 5.914 -5.805 -8.141 1 98.88 85 LEU B N 1
ATOM 1621 C CA . LEU B 1 85 ? 6.934 -4.863 -8.594 1 98.88 85 LEU B CA 1
ATOM 1622 C C . LEU B 1 85 ? 6.312 -3.74 -9.414 1 98.88 85 LEU B C 1
ATOM 1624 O O . LEU B 1 85 ? 6.727 -2.584 -9.305 1 98.88 85 LEU B O 1
ATOM 1628 N N . GLY B 1 86 ? 5.383 -4.082 -10.281 1 98.75 86 GLY B N 1
ATOM 1629 C CA . GLY B 1 86 ? 4.648 -3.045 -10.992 1 98.75 86 GLY B CA 1
ATOM 1630 C C . GLY B 1 86 ? 3.945 -2.072 -10.062 1 98.75 86 GLY B C 1
ATOM 1631 O O . GLY B 1 86 ? 3.961 -0.862 -10.297 1 98.75 86 GLY B O 1
ATOM 1632 N N . PHE B 1 87 ? 3.332 -2.596 -9.008 1 98.75 87 PHE B N 1
ATOM 1633 C CA . PHE B 1 87 ? 2.75 -1.799 -7.934 1 98.75 87 PHE B CA 1
ATOM 1634 C C . PHE B 1 87 ? 3.764 -0.793 -7.395 1 98.75 87 PHE B C 1
ATOM 1636 O O . PHE B 1 87 ? 3.504 0.412 -7.391 1 98.75 87 PHE B O 1
ATOM 1643 N N . ILE B 1 88 ? 4.91 -1.276 -7.066 1 98.81 88 ILE B N 1
ATOM 1644 C CA . ILE B 1 88 ? 5.953 -0.448 -6.465 1 98.81 88 ILE B CA 1
ATOM 1645 C C . ILE B 1 88 ? 6.398 0.621 -7.461 1 98.81 88 ILE B C 1
ATOM 1647 O O . ILE B 1 88 ? 6.57 1.786 -7.094 1 98.81 88 ILE B O 1
ATOM 1651 N N . VAL B 1 89 ? 6.523 0.278 -8.711 1 98.81 89 VAL B N 1
ATOM 1652 C CA . VAL B 1 89 ? 6.969 1.221 -9.734 1 98.81 89 VAL B CA 1
ATOM 1653 C C . VAL B 1 89 ? 5.941 2.338 -9.891 1 98.81 89 VAL B C 1
ATOM 1655 O O . VAL B 1 89 ? 6.297 3.518 -9.938 1 98.81 89 VAL B O 1
ATOM 1658 N N . ILE B 1 90 ? 4.68 1.997 -9.953 1 98.75 90 ILE B N 1
ATOM 1659 C CA . ILE B 1 90 ? 3.627 2.98 -10.188 1 98.75 90 ILE B CA 1
ATOM 1660 C C . ILE B 1 90 ? 3.521 3.918 -8.984 1 98.75 90 ILE B C 1
ATOM 1662 O O . ILE B 1 90 ? 3.475 5.141 -9.141 1 98.75 90 ILE B O 1
ATOM 1666 N N . VAL B 1 91 ? 3.559 3.342 -7.766 1 98.38 91 VAL B N 1
ATOM 1667 C CA . VAL B 1 91 ? 3.414 4.203 -6.598 1 98.38 91 VAL B CA 1
ATOM 1668 C C . VAL B 1 91 ? 4.652 5.082 -6.449 1 98.38 91 VAL B C 1
ATOM 1670 O O . VAL B 1 91 ? 4.555 6.242 -6.043 1 98.38 91 VAL B O 1
ATOM 1673 N N . ALA B 1 92 ? 5.805 4.582 -6.809 1 98.38 92 ALA B N 1
ATOM 1674 C CA . ALA B 1 92 ? 7.027 5.375 -6.738 1 98.38 92 ALA B CA 1
ATOM 1675 C C . ALA B 1 92 ? 7.012 6.5 -7.766 1 98.38 92 ALA B C 1
ATOM 1677 O O . ALA B 1 92 ? 7.492 7.605 -7.496 1 98.38 92 ALA B O 1
ATOM 1678 N N . LEU B 1 93 ? 6.531 6.203 -8.961 1 98.38 93 LEU B N 1
ATOM 1679 C CA . LEU B 1 93 ? 6.41 7.242 -9.977 1 98.38 93 LEU B CA 1
ATOM 1680 C C . LEU B 1 93 ? 5.465 8.344 -9.516 1 98.38 93 LEU B C 1
ATOM 1682 O O . LEU B 1 93 ? 5.785 9.531 -9.633 1 98.38 93 LEU B O 1
ATOM 1686 N N . TYR B 1 94 ? 4.375 7.961 -9.008 1 98.56 94 TYR B N 1
ATOM 1687 C CA . TYR B 1 94 ? 3.42 8.945 -8.508 1 98.56 94 TYR B CA 1
ATOM 1688 C C . TYR B 1 94 ? 4.031 9.773 -7.387 1 98.56 94 TYR B C 1
ATOM 1690 O O . TYR B 1 94 ? 3.953 11 -7.398 1 98.56 94 TYR B O 1
ATOM 1698 N N . GLY B 1 95 ? 4.629 9.094 -6.398 1 96.69 95 GLY B N 1
ATOM 1699 C CA . GLY B 1 95 ? 5.266 9.789 -5.293 1 96.69 95 GLY B CA 1
ATOM 1700 C C . GLY B 1 95 ? 6.371 10.727 -5.734 1 96.69 95 GLY B C 1
ATOM 1701 O O . GLY B 1 95 ? 6.527 11.82 -5.184 1 96.69 95 GLY B O 1
ATOM 1702 N N . SER B 1 96 ? 7.094 10.273 -6.727 1 97.31 96 SER B N 1
ATOM 1703 C CA . SER B 1 96 ? 8.18 11.094 -7.258 1 97.31 96 SER B CA 1
ATOM 1704 C C . SER B 1 96 ? 7.641 12.359 -7.918 1 97.31 96 SER B C 1
ATOM 1706 O O . SER B 1 96 ? 8.234 13.43 -7.793 1 97.31 96 SER B O 1
ATOM 1708 N N . LEU B 1 97 ? 6.539 12.289 -8.562 1 96.62 97 LEU B N 1
ATOM 1709 C CA . LEU B 1 97 ? 5.945 13.398 -9.305 1 96.62 97 LEU B CA 1
ATOM 1710 C C . LEU B 1 97 ? 5.199 14.344 -8.367 1 96.62 97 LEU B C 1
ATOM 1712 O O . LEU B 1 97 ? 5.066 15.531 -8.656 1 96.62 97 LEU B O 1
ATOM 1716 N N . THR B 1 98 ? 4.805 13.852 -7.188 1 95.38 98 THR B N 1
ATOM 1717 C CA . THR B 1 98 ? 3.887 14.641 -6.383 1 95.38 98 THR B CA 1
ATOM 1718 C C . THR B 1 98 ? 4.496 14.969 -5.02 1 95.38 98 THR B C 1
ATOM 1720 O O . THR B 1 98 ? 4.086 15.922 -4.359 1 95.38 98 THR B O 1
ATOM 1723 N N . VAL B 1 99 ? 5.418 14.172 -4.59 1 93.62 99 VAL B N 1
ATOM 1724 C CA . VAL B 1 99 ? 5.965 14.336 -3.246 1 93.62 99 VAL B CA 1
ATOM 1725 C C . VAL B 1 99 ? 7.438 14.734 -3.33 1 93.62 99 VAL B C 1
ATOM 1727 O O . VAL B 1 99 ? 7.793 15.875 -3.033 1 93.62 99 VAL B O 1
ATOM 1730 N N . LYS B 1 100 ? 8.258 13.836 -3.799 1 94.75 100 LYS B N 1
ATOM 1731 C CA . LYS B 1 100 ? 9.695 14.07 -3.863 1 94.75 100 LYS B CA 1
ATOM 1732 C C . LYS B 1 100 ? 10.344 13.195 -4.934 1 94.75 100 LYS B C 1
ATOM 1734 O O . LYS B 1 100 ? 10.164 11.977 -4.949 1 94.75 100 LYS B O 1
ATOM 1739 N N . ARG B 1 101 ? 11.195 13.688 -5.734 1 95.5 101 ARG B N 1
ATOM 1740 C CA . ARG B 1 101 ? 11.789 13.016 -6.891 1 95.5 101 ARG B CA 1
ATOM 1741 C C . ARG B 1 101 ? 12.633 11.828 -6.457 1 95.5 101 ARG B C 1
ATOM 1743 O O . ARG B 1 101 ? 12.688 10.812 -7.152 1 95.5 101 ARG B O 1
ATOM 1750 N N . GLN B 1 102 ? 13.188 11.922 -5.316 1 95.69 102 GLN B N 1
ATOM 1751 C CA . GLN B 1 102 ? 14.125 10.914 -4.828 1 95.69 102 GLN B CA 1
ATOM 1752 C C . GLN B 1 102 ? 13.414 9.602 -4.543 1 95.69 102 GLN B C 1
ATOM 1754 O O . GLN B 1 102 ? 14.055 8.555 -4.43 1 95.69 102 GLN B O 1
ATOM 1759 N N . ILE B 1 103 ? 12.109 9.664 -4.43 1 94.56 103 ILE B N 1
ATOM 1760 C CA . ILE B 1 103 ? 11.328 8.461 -4.148 1 94.56 103 ILE B CA 1
ATOM 1761 C C . ILE B 1 103 ? 11.484 7.461 -5.289 1 94.56 103 ILE B C 1
ATOM 1763 O O . ILE B 1 103 ? 11.625 6.258 -5.055 1 94.56 103 ILE B O 1
ATOM 1767 N N . PHE B 1 104 ? 11.57 7.91 -6.492 1 96.56 104 PHE B N 1
ATOM 1768 C CA . PHE B 1 104 ? 11.719 6.996 -7.617 1 96.56 104 PHE B CA 1
ATOM 1769 C C . PHE B 1 104 ? 13.086 6.32 -7.582 1 96.56 104 PHE B C 1
ATOM 1771 O O . PHE B 1 104 ? 13.195 5.113 -7.816 1 96.56 104 PHE B O 1
ATOM 1778 N N . TRP B 1 105 ? 14.062 7.051 -7.199 1 94.88 105 TRP B N 1
ATOM 1779 C CA . TRP B 1 105 ? 15.406 6.488 -7.199 1 94.88 105 TRP B CA 1
ATOM 1780 C C . TRP B 1 105 ? 15.586 5.508 -6.047 1 94.88 105 TRP B C 1
ATOM 1782 O O . TRP B 1 105 ? 16.297 4.512 -6.176 1 94.88 105 TRP B O 1
ATOM 1792 N N . LEU B 1 106 ? 14.883 5.773 -4.949 1 92 106 LEU B N 1
ATOM 1793 C CA . LEU B 1 106 ? 15.023 4.945 -3.758 1 92 106 LEU B CA 1
ATOM 1794 C C . LEU B 1 106 ? 14.242 3.643 -3.906 1 92 106 LEU B C 1
ATOM 1796 O O . LEU B 1 106 ? 14.75 2.568 -3.576 1 92 106 LEU B O 1
ATOM 1800 N N . GLN B 1 107 ? 13.094 3.811 -4.477 1 93.69 107 GLN B N 1
ATOM 1801 C CA . GLN B 1 107 ? 12.32 2.57 -4.477 1 93.69 107 GLN B CA 1
ATOM 1802 C C . GLN B 1 107 ? 11.82 2.234 -5.879 1 93.69 107 GLN B C 1
ATOM 1804 O O . GLN B 1 107 ? 11.719 1.061 -6.242 1 93.69 107 GLN B O 1
ATOM 1809 N N . GLY B 1 108 ? 11.578 3.195 -6.754 1 97.62 108 GLY B N 1
ATOM 1810 C CA . GLY B 1 108 ? 11.039 2.957 -8.086 1 97.62 108 GLY B CA 1
ATOM 1811 C C . GLY B 1 108 ? 12.039 2.336 -9.031 1 97.62 108 GLY B C 1
ATOM 1812 O O . GLY B 1 108 ? 11.75 1.333 -9.688 1 97.62 108 GLY B O 1
ATOM 1813 N N . PHE B 1 109 ? 13.164 2.898 -9 1 98.06 109 PHE B N 1
ATOM 1814 C CA . PHE B 1 109 ? 14.188 2.473 -9.945 1 98.06 109 PHE B CA 1
ATOM 1815 C C . PHE B 1 109 ? 14.617 1.037 -9.672 1 98.06 109 PHE B C 1
ATOM 1817 O O . PHE B 1 109 ? 14.602 0.196 -10.578 1 98.06 109 PHE B O 1
ATOM 1824 N N . PRO B 1 110 ? 15 0.671 -8.445 1 98.31 110 PRO B N 1
ATOM 1825 C CA . PRO B 1 110 ? 15.328 -0.729 -8.18 1 98.31 110 PRO B CA 1
ATOM 1826 C C . PRO B 1 110 ? 14.211 -1.688 -8.562 1 98.31 110 PRO B C 1
ATOM 1828 O O . PRO B 1 110 ? 14.469 -2.742 -9.156 1 98.31 110 PRO B O 1
ATOM 1831 N N . ALA B 1 111 ? 12.977 -1.36 -8.281 1 98.81 111 ALA B N 1
ATOM 1832 C CA . ALA B 1 111 ? 11.828 -2.197 -8.617 1 98.81 111 ALA B CA 1
ATOM 1833 C C . ALA B 1 111 ? 11.672 -2.324 -10.133 1 98.81 111 ALA B C 1
ATOM 1835 O O . ALA B 1 111 ? 11.375 -3.408 -10.641 1 98.81 111 ALA B O 1
ATOM 1836 N N . LEU B 1 112 ? 11.891 -1.229 -10.828 1 98.62 112 LEU B N 1
ATOM 1837 C CA . LEU B 1 112 ? 11.766 -1.226 -12.281 1 98.62 112 LEU B CA 1
ATOM 1838 C C . LEU B 1 112 ? 12.805 -2.133 -12.922 1 98.62 112 LEU B C 1
ATOM 1840 O O . LEU B 1 112 ? 12.484 -2.932 -13.805 1 98.62 112 LEU B O 1
ATOM 1844 N N . VAL B 1 113 ? 14.016 -2.01 -12.484 1 98.19 113 VAL B N 1
ATOM 1845 C CA . VAL B 1 113 ? 15.094 -2.84 -13.008 1 98.19 113 VAL B CA 1
ATOM 1846 C C . VAL B 1 113 ? 14.781 -4.312 -12.766 1 98.19 113 VAL B C 1
ATOM 1848 O O . VAL B 1 113 ? 14.883 -5.137 -13.68 1 98.19 113 VAL B O 1
ATOM 1851 N N . THR B 1 114 ? 14.375 -4.594 -11.547 1 98.5 114 THR B N 1
ATOM 1852 C CA . THR B 1 114 ? 14.039 -5.969 -11.195 1 98.5 114 THR B CA 1
ATOM 1853 C C . THR B 1 114 ? 12.867 -6.473 -12.031 1 98.5 114 THR B C 1
ATOM 1855 O O . THR B 1 114 ? 12.875 -7.617 -12.492 1 98.5 114 THR B O 1
ATOM 1858 N N . LEU B 1 115 ? 11.891 -5.629 -12.289 1 98.44 115 LEU B N 1
ATOM 1859 C CA . LEU B 1 115 ? 10.719 -5.984 -13.086 1 98.44 115 LEU B CA 1
ATOM 1860 C C . LEU B 1 115 ? 11.117 -6.301 -14.523 1 98.44 115 LEU B C 1
ATOM 1862 O O . LEU B 1 115 ? 10.641 -7.281 -15.102 1 98.44 115 LEU B O 1
ATOM 1866 N N . ILE B 1 116 ? 11.984 -5.516 -15.086 1 97.75 116 ILE B N 1
ATOM 1867 C CA . ILE B 1 116 ? 12.438 -5.723 -16.453 1 97.75 116 ILE B CA 1
ATOM 1868 C C . ILE B 1 116 ? 13.164 -7.062 -16.562 1 97.75 116 ILE B C 1
ATOM 1870 O O . ILE B 1 116 ? 12.914 -7.836 -17.484 1 97.75 116 ILE B O 1
ATOM 1874 N N . ILE B 1 117 ? 14.039 -7.375 -15.641 1 97.25 117 ILE B N 1
ATOM 1875 C CA . ILE B 1 117 ? 14.766 -8.641 -15.625 1 97.25 117 ILE B CA 1
ATOM 1876 C C . ILE B 1 117 ? 13.789 -9.797 -15.469 1 97.25 117 ILE B C 1
ATOM 1878 O O . ILE B 1 117 ? 13.891 -10.805 -16.172 1 97.25 117 ILE B O 1
ATOM 1882 N N . LEU B 1 118 ? 12.852 -9.664 -14.594 1 97.62 118 LEU B N 1
ATOM 1883 C CA . LEU B 1 118 ? 11.844 -10.695 -14.344 1 97.62 118 LEU B CA 1
ATOM 1884 C C . LEU B 1 118 ? 11.039 -10.977 -15.602 1 97.62 118 LEU B C 1
ATOM 1886 O O . LEU B 1 118 ? 10.812 -12.141 -15.953 1 97.62 118 LEU B O 1
ATOM 1890 N N . LEU B 1 119 ? 10.578 -9.898 -16.281 1 96.06 119 LEU B N 1
ATOM 1891 C CA . LEU B 1 119 ? 9.742 -10.047 -17.469 1 96.06 119 LEU B CA 1
ATOM 1892 C C . LEU B 1 119 ? 10.516 -10.75 -18.594 1 96.06 119 LEU B C 1
ATOM 1894 O O . LEU B 1 119 ? 9.922 -11.445 -19.406 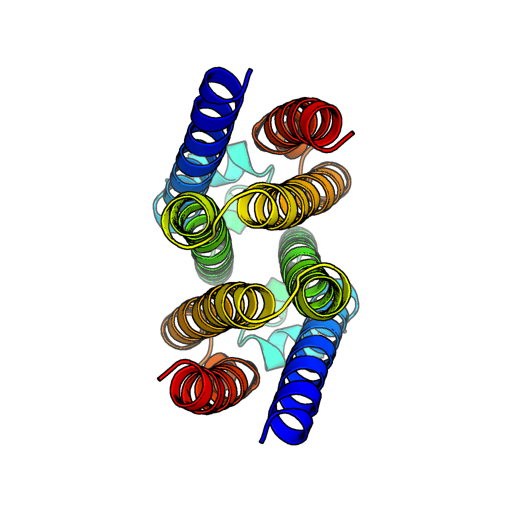1 96.06 119 LEU B O 1
ATOM 1898 N N . SER B 1 120 ? 11.844 -10.586 -18.594 1 92.25 120 SER B N 1
ATOM 1899 C CA . SER B 1 120 ? 12.672 -11.273 -19.594 1 92.25 120 SER B CA 1
ATOM 1900 C C . SER B 1 120 ? 12.711 -12.773 -19.328 1 92.25 120 SER B C 1
ATOM 1902 O O . SER B 1 120 ? 13.039 -13.555 -20.219 1 92.25 120 SER B O 1
ATOM 1904 N N . GLN 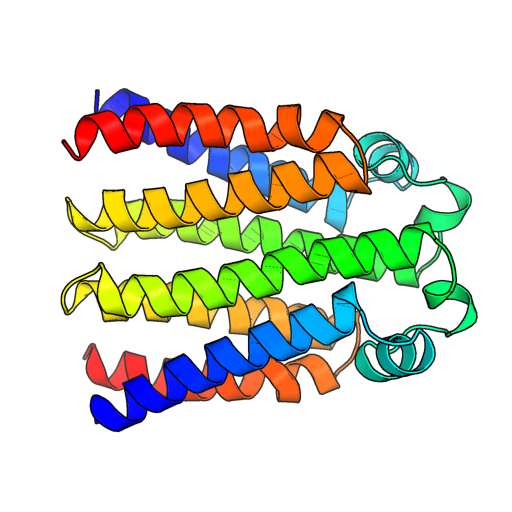B 1 121 ? 12.391 -13.148 -18.062 1 87.69 121 GLN B N 1
ATOM 1905 C CA . GLN B 1 121 ? 12.359 -14.562 -17.703 1 87.69 121 GLN B CA 1
ATOM 1906 C C . GLN B 1 121 ? 11 -15.18 -18.016 1 87.69 121 GLN B C 1
ATOM 1908 O O . GLN B 1 121 ? 10.859 -16.406 -18.031 1 87.69 121 GLN B O 1
ATOM 1913 N N . LEU B 1 122 ? 9.945 -14.375 -18.109 1 84.38 122 LEU B N 1
ATOM 1914 C CA . LEU B 1 122 ? 8.602 -14.867 -18.391 1 84.38 122 LEU B CA 1
ATOM 1915 C C . LEU B 1 122 ? 8.398 -15.07 -19.891 1 84.38 122 LEU B C 1
ATOM 1917 O O . LEU B 1 122 ? 7.434 -15.719 -20.312 1 84.38 122 LEU B O 1
ATOM 1921 N N . ILE B 1 123 ? 9.234 -14.539 -20.812 1 75.69 123 ILE B N 1
ATOM 1922 C CA . ILE B 1 123 ? 9.195 -14.742 -22.25 1 75.69 123 ILE B CA 1
ATOM 1923 C C . ILE B 1 123 ? 10.141 -15.875 -22.641 1 75.69 123 ILE B C 1
ATOM 1925 O O . ILE B 1 123 ? 11.242 -15.992 -22.094 1 75.69 123 ILE B O 1
#

InterPro domains:
  IPR009732 Protein of unknown function DUF1304 [PF06993] (11-119)
  IPR009732 Protein of unknown function DUF1304 [PTHR38446] (4-119)

Sequence (246 aa):
MLEILTILIYLIAIEHLGIMALEMWGRPEQQARAFGMPITFVRQVPAQKALANQGIYNGMLAVILILAQWLLPMPTSLITTALLLGFIVIVALYGSLTVKRQIFWLQGFPALVTLIILLSQLIMLEILTILIYLIAIEHLGIMALEMWGRPEQQARAFGMPITFVRQVPAQKALANQGIYNGMLAVILILAQWLLPMPTSLITTALLLGFIVIVALYGSLTVKRQIFWLQGFPALVTLIILLSQLI

Solvent-accessible surface area (backbone atoms only — not comparable to full-atom values): 12234 Å² total; per-residue (Å²): 110,66,63,60,49,50,52,49,52,51,49,52,24,51,50,26,41,49,50,14,44,40,37,57,66,43,52,48,66,56,42,16,65,72,49,61,42,58,54,79,52,40,67,34,68,70,43,42,45,51,36,28,50,52,11,46,51,33,34,42,53,18,50,48,57,54,45,36,66,74,74,38,56,84,67,56,23,56,54,54,45,44,53,52,28,49,42,45,28,52,44,17,48,51,35,22,76,67,54,30,61,63,40,21,66,71,50,11,46,59,29,44,54,49,37,55,57,51,53,60,67,77,102,110,66,63,60,49,51,49,49,54,52,49,52,23,51,50,25,42,51,49,14,45,40,39,58,66,44,52,48,68,56,41,15,66,72,49,62,42,58,54,79,51,39,66,34,68,70,44,42,44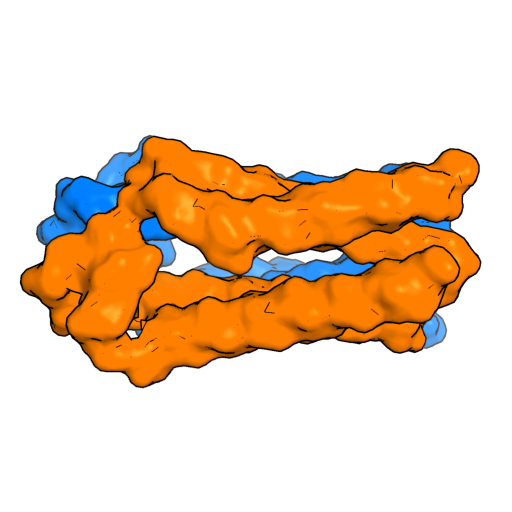,51,35,28,49,53,11,47,52,32,35,41,52,19,51,48,58,53,46,37,67,73,74,37,56,84,66,56,22,55,53,54,46,43,53,52,28,50,43,45,27,53,44,17,50,50,34,20,76,65,54,30,61,62,40,22,65,70,49,12,45,59,28,43,54,48,37,53,56,51,53,60,68,76,102

Foldseek 3Di:
DVVVLVVLLLVLLVLLLVQLCCLQPNDLVSVCVVFVHDSVVCPDPVNSVVSNVVSVVSNVLSVCSVVLVVPPDPPVSLVVNLVSLVVQQVVQVVSCVPTNVCSCVSNNVSSVVSNVVSVVVVD/DVVVLVVLLLVLLVLLLVQLCCLQPNDLVSVCVVFVHDSVVCPDPVNSVVSNVVSVVSNVLSVCSVVLVVPPDPPVSLVVNLVSLVVQQVVQVVSCVPTNVCSCVSNNVSSVVSNVVSVVVVD

Secondary structure (DSSP, 8-state):
-HHHHHHHHHHHHHHHHHHHHHHHH--HHHHHHHHT--HHHHTSHHHHHHHHHHHHHHHHHHHHHHHHHHHS-TTHHHHHHHHHHHHHHHHHHHHHHHT-THHIIIIIHHHHHHHHHHHHHH-/-HHHHHHHHHHHHHHHHHHHHHHHH--HHHHHHHHT--HHHHTSHHHHHHHHHHHHHHHHHHHHHHHHHHHS-TTHHHHHHHHHHHHHHHHHHHHHHHT-THHIIIIIHHHHHHHHHHHHHH-

Radius of gyration: 17.62 Å; Cα contacts (8 Å, |Δi|>4): 328; chains: 2; bounding box: 40×49×39 Å

Organism: Levilactobacillus brevis (strain ATCC 367 / BCRC 12310 / CIP 105137 / JCM 1170 / LMG 11437 / NCIMB 947 / NCTC 947) (NCBI:txid387344)